Protein AF-A0AAE0FXT2-F1 (afdb_monomer)

Secondary structure (DSSP, 8-state):
-HHHHHTTT--EEEEES--HHHHHHT--HHHHT-TT--EEEEEES-HHHHHHHHHHHHHHHHHHHHTT----EEEEEE--TTTGGGSGGGTT-SEEEEES-GGG--HHHHHHHHHIIIIII--SEEEEE--BGGGHHHHHHHH----TTS-SSTT-S--B-HHHHHHHHHHHHTTT---------

Sequence (185 aa):
MRMMCYMAGATKVLELGFPTERIVRGGLQIGVEAPWVVDLVGVDVSKGALQKCSAALHHRQALVEAEGKTFPRTAVLQGSLDTVGRDPRAHGSDAVVMVEVVEHLDPQPLEALGEVVLRCLRPPLFIVSTPNKDYNLVLHTLLGGLLENGLREADHRFEWTQSEFQLLHGNFATSGLGIQQLVRP

Structure (mmCIF, N/CA/C/O backbone):
data_AF-A0AAE0FXT2-F1
#
_entry.id   AF-A0AAE0FXT2-F1
#
loop_
_atom_site.group_PDB
_atom_site.id
_atom_site.type_symbol
_atom_site.label_atom_id
_atom_site.label_alt_id
_atom_site.label_comp_id
_atom_site.label_asym_id
_atom_site.label_entity_id
_atom_site.label_seq_id
_atom_site.pdbx_PDB_ins_code
_atom_site.Cartn_x
_atom_site.Cartn_y
_atom_site.Cartn_z
_atom_site.occupancy
_atom_site.B_iso_or_equiv
_atom_site.auth_seq_id
_atom_site.auth_comp_id
_atom_site.auth_asym_id
_atom_site.auth_atom_id
_atom_site.pdbx_PDB_model_num
ATOM 1 N N . MET A 1 1 ? -7.336 14.623 -3.274 1.00 42.22 1 MET A N 1
ATOM 2 C CA . MET A 1 1 ? -8.794 14.632 -3.562 1.00 42.22 1 MET A CA 1
ATOM 3 C C . MET A 1 1 ? -9.328 13.317 -4.153 1.00 42.22 1 MET A C 1
ATOM 5 O O . MET A 1 1 ? -10.161 12.716 -3.497 1.00 42.22 1 MET A O 1
ATOM 9 N N . ARG A 1 2 ? -8.863 12.797 -5.311 1.00 54.28 2 ARG A N 1
ATOM 10 C CA . ARG A 1 2 ? -9.444 11.563 -5.914 1.00 54.28 2 ARG A CA 1
ATOM 11 C C . ARG A 1 2 ? -9.298 10.283 -5.073 1.00 54.28 2 ARG A C 1
ATOM 13 O O . ARG A 1 2 ? -10.281 9.577 -4.912 1.00 54.28 2 ARG A O 1
ATOM 20 N N . MET A 1 3 ? -8.122 10.012 -4.496 1.00 60.44 3 MET A N 1
ATOM 21 C CA . MET A 1 3 ? -7.881 8.792 -3.695 1.00 60.44 3 MET A CA 1
ATOM 22 C C . MET A 1 3 ? -8.833 8.659 -2.493 1.00 60.44 3 MET A C 1
ATOM 24 O O . MET A 1 3 ? -9.242 7.563 -2.136 1.00 60.44 3 MET A O 1
ATOM 28 N N . MET A 1 4 ? -9.240 9.785 -1.907 1.00 59.00 4 MET A N 1
ATOM 29 C CA . MET A 1 4 ? -10.098 9.803 -0.719 1.00 59.00 4 MET A CA 1
ATOM 30 C C . MET A 1 4 ? -11.545 9.436 -1.032 1.00 59.00 4 MET A C 1
ATOM 32 O O . MET A 1 4 ? -12.187 8.773 -0.227 1.00 59.00 4 MET A O 1
ATOM 36 N N . CYS A 1 5 ? -12.041 9.806 -2.217 1.00 56.56 5 CYS A N 1
ATOM 37 C CA . CYS A 1 5 ? -13.365 9.393 -2.677 1.00 56.56 5 CYS A CA 1
ATOM 38 C C . CYS A 1 5 ? -13.458 7.870 -2.838 1.00 56.56 5 CYS A C 1
ATOM 40 O O . CYS A 1 5 ? -14.496 7.296 -2.534 1.00 56.56 5 CYS A O 1
ATOM 42 N N . TYR A 1 6 ? -12.378 7.213 -3.278 1.00 60.69 6 TYR A N 1
ATOM 43 C CA . TYR A 1 6 ? -12.353 5.753 -3.414 1.00 60.69 6 TYR A CA 1
ATOM 44 C C . TYR A 1 6 ? -12.347 5.037 -2.062 1.00 60.69 6 TYR A C 1
ATOM 46 O O . TYR A 1 6 ? -12.920 3.964 -1.948 1.00 60.69 6 TYR A O 1
ATOM 54 N N . MET A 1 7 ? -11.756 5.644 -1.031 1.00 66.44 7 MET A N 1
ATOM 55 C CA . MET A 1 7 ? -11.731 5.096 0.331 1.00 66.44 7 MET A CA 1
ATOM 56 C C . MET A 1 7 ? -12.976 5.459 1.155 1.00 66.44 7 MET A C 1
ATOM 58 O O . MET A 1 7 ? -12.981 5.257 2.370 1.00 66.44 7 MET A O 1
ATOM 62 N N . ALA A 1 8 ? -14.020 6.023 0.539 1.00 66.88 8 ALA A N 1
ATOM 63 C CA . ALA A 1 8 ? -15.260 6.336 1.238 1.00 66.88 8 ALA A CA 1
ATOM 64 C C . ALA A 1 8 ? -15.866 5.045 1.818 1.00 66.88 8 ALA A C 1
ATOM 66 O O . ALA A 1 8 ? -16.258 4.147 1.078 1.00 66.88 8 ALA A O 1
ATOM 67 N N . GLY A 1 9 ? -15.911 4.950 3.149 1.00 78.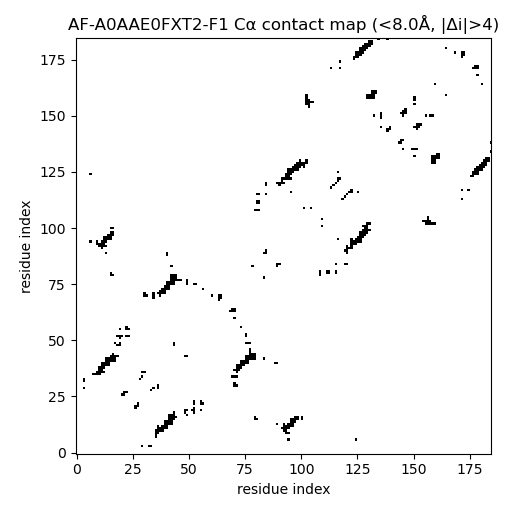81 9 GLY A N 1
ATOM 68 C CA . GLY A 1 9 ? -16.394 3.767 3.870 1.00 78.81 9 GLY A CA 1
ATOM 69 C C . GLY A 1 9 ? -15.312 2.779 4.322 1.00 78.81 9 GLY A C 1
ATOM 70 O O . GLY A 1 9 ? -15.632 1.879 5.090 1.00 78.81 9 GLY A O 1
ATOM 71 N N . ALA A 1 10 ? -14.047 2.955 3.927 1.00 87.31 10 ALA A N 1
ATOM 72 C CA . ALA A 1 10 ? -12.945 2.183 4.499 1.00 87.31 10 ALA A CA 1
ATOM 73 C C . ALA A 1 10 ? -12.611 2.719 5.898 1.00 87.31 10 ALA A C 1
ATOM 75 O O . ALA A 1 10 ? -12.261 3.888 6.039 1.00 87.31 10 ALA A O 1
ATOM 76 N N . THR A 1 11 ? -12.718 1.887 6.932 1.00 90.88 11 THR A N 1
ATOM 77 C CA . THR A 1 11 ? -12.451 2.269 8.329 1.00 90.88 11 THR A CA 1
ATOM 78 C C . THR A 1 11 ? -11.074 1.808 8.799 1.00 90.88 11 THR A C 1
ATOM 80 O O . THR A 1 11 ? -10.428 2.507 9.582 1.00 90.88 11 THR A O 1
ATOM 83 N N . LYS A 1 12 ? -10.588 0.682 8.265 1.00 92.00 12 LYS A N 1
ATOM 84 C CA . LYS A 1 12 ? -9.224 0.191 8.453 1.00 92.00 12 LYS A CA 1
ATOM 85 C C . LYS A 1 12 ? -8.454 0.196 7.137 1.00 92.00 12 LYS A C 1
ATOM 87 O O . LYS A 1 12 ? -8.851 -0.470 6.183 1.00 92.00 12 LYS A O 1
ATOM 92 N N . VAL A 1 13 ? -7.329 0.905 7.098 1.00 90.31 13 VAL A N 1
ATOM 93 C CA . VAL A 1 13 ? -6.485 1.036 5.901 1.00 90.31 13 VAL A CA 1
ATOM 94 C C . VAL A 1 13 ? -5.089 0.479 6.162 1.00 90.31 13 VAL A C 1
ATOM 96 O O . VAL A 1 13 ? -4.452 0.825 7.158 1.00 90.31 13 VAL A O 1
ATOM 99 N N . LEU A 1 14 ? -4.607 -0.357 5.244 1.00 91.50 14 LEU A N 1
ATOM 100 C CA . LEU A 1 14 ? -3.223 -0.821 5.184 1.00 91.50 14 LEU A CA 1
ATOM 101 C C . LEU A 1 14 ? -2.497 -0.104 4.042 1.00 91.50 14 LEU A C 1
ATOM 103 O O . LEU A 1 14 ? -2.882 -0.251 2.886 1.00 91.50 14 LEU A O 1
ATOM 107 N N . GLU A 1 15 ? -1.431 0.626 4.344 1.00 88.88 15 GLU A N 1
ATOM 108 C CA . GLU A 1 15 ? -0.558 1.241 3.342 1.00 88.88 15 GLU A CA 1
ATOM 109 C C . GLU A 1 15 ? 0.774 0.481 3.294 1.00 88.88 15 GLU A C 1
ATOM 111 O O . GLU A 1 15 ? 1.497 0.388 4.289 1.00 88.88 15 GLU A O 1
ATOM 116 N N . LEU A 1 16 ? 1.071 -0.111 2.137 1.00 89.31 16 LEU A N 1
ATOM 117 C CA . LEU A 1 16 ? 2.314 -0.832 1.864 1.00 89.31 16 LEU A CA 1
ATOM 118 C C . LEU A 1 16 ? 3.296 0.115 1.171 1.00 89.31 16 LEU A C 1
ATOM 120 O O . LEU A 1 16 ? 2.904 0.771 0.212 1.00 89.31 16 LEU A O 1
ATOM 124 N N . GLY A 1 17 ? 4.552 0.141 1.626 1.00 80.94 17 GLY A N 1
ATOM 125 C CA . GLY A 1 17 ? 5.572 1.099 1.181 1.00 80.94 17 GLY A CA 1
ATOM 126 C C . GLY A 1 17 ? 5.334 2.481 1.781 1.00 80.94 17 GLY A C 1
ATOM 127 O O . GLY A 1 17 ? 5.221 3.461 1.056 1.00 80.94 17 GLY A O 1
ATOM 128 N N . PHE A 1 18 ? 5.149 2.521 3.105 1.00 70.06 18 PHE A N 1
ATOM 129 C CA . PHE A 1 18 ? 4.702 3.682 3.870 1.00 70.06 18 PHE A CA 1
ATOM 130 C C . PHE A 1 18 ? 5.819 4.730 4.026 1.00 70.06 18 PHE A C 1
ATOM 132 O O . PHE A 1 18 ? 6.668 4.609 4.920 1.00 70.06 18 PHE A O 1
ATOM 139 N N . PRO A 1 19 ? 5.828 5.803 3.216 1.00 61.81 19 PRO A N 1
ATOM 140 C CA . PRO A 1 19 ? 6.962 6.703 3.172 1.00 61.81 19 PRO A CA 1
ATOM 141 C C . PRO A 1 19 ? 6.868 7.742 4.288 1.00 61.81 19 PRO A C 1
ATOM 143 O O . PRO A 1 19 ? 5.838 8.385 4.524 1.00 61.81 19 PRO A O 1
ATOM 146 N N . THR A 1 20 ? 7.995 7.968 4.956 1.00 55.72 20 THR A N 1
ATOM 147 C CA . THR A 1 20 ? 8.110 8.931 6.063 1.00 55.72 20 THR A CA 1
ATOM 148 C C . THR A 1 20 ? 7.784 10.355 5.611 1.00 55.72 20 THR A C 1
ATOM 150 O O . THR A 1 20 ? 7.125 11.121 6.313 1.00 55.72 20 THR A O 1
ATOM 153 N N . GLU A 1 21 ? 8.245 10.721 4.423 1.00 51.59 21 GLU A N 1
ATOM 154 C CA . GLU A 1 21 ? 8.145 12.049 3.833 1.00 51.59 21 GLU A CA 1
ATOM 155 C C . GLU A 1 21 ? 6.708 12.438 3.486 1.00 51.59 21 GLU A C 1
ATOM 157 O O . GLU A 1 21 ? 6.370 13.621 3.571 1.00 51.59 21 GLU A O 1
ATOM 162 N N . ARG A 1 22 ? 5.828 11.469 3.192 1.00 55.19 22 ARG A N 1
ATOM 163 C CA . ARG A 1 22 ? 4.402 11.746 2.982 1.00 55.19 22 ARG A CA 1
ATOM 164 C C . ARG A 1 22 ? 3.712 12.058 4.305 1.00 55.19 22 ARG A C 1
ATOM 166 O O . ARG A 1 22 ? 2.894 12.961 4.345 1.00 55.19 22 ARG A O 1
ATOM 173 N N . ILE A 1 23 ? 4.090 11.475 5.433 1.00 49.09 23 ILE A N 1
ATOM 174 C CA . ILE A 1 23 ? 3.495 11.867 6.726 1.00 49.09 23 ILE A CA 1
ATOM 175 C C . ILE A 1 23 ? 3.923 13.289 7.125 1.00 49.09 23 ILE A C 1
ATOM 177 O O . ILE A 1 23 ? 3.117 14.052 7.655 1.00 49.09 23 ILE A O 1
ATOM 181 N N . VAL A 1 24 ? 5.164 13.675 6.807 1.00 39.81 24 VAL A N 1
ATOM 182 C CA . VAL A 1 24 ? 5.757 14.966 7.201 1.00 39.81 24 VAL A CA 1
ATOM 183 C C . VAL A 1 24 ? 5.381 16.120 6.255 1.00 39.81 24 VAL A C 1
ATOM 185 O O . VAL A 1 24 ? 5.307 17.263 6.700 1.00 39.81 24 VAL A O 1
ATOM 188 N N . ARG A 1 25 ? 5.108 15.856 4.967 1.00 37.19 25 ARG A N 1
ATOM 189 C CA . ARG A 1 25 ? 4.789 16.890 3.954 1.00 37.19 25 ARG A CA 1
ATOM 190 C C . ARG A 1 25 ? 3.314 16.964 3.526 1.00 37.19 25 ARG A C 1
ATOM 192 O O . ARG A 1 25 ? 3.003 17.688 2.587 1.00 37.19 25 ARG A O 1
ATOM 199 N N . GLY A 1 26 ? 2.402 16.265 4.209 1.00 37.72 26 GLY A N 1
ATOM 200 C CA . GLY A 1 26 ? 0.951 16.369 3.953 1.00 37.72 26 GLY A CA 1
ATOM 201 C C . GLY A 1 26 ? 0.338 15.255 3.091 1.00 37.72 26 GLY A C 1
ATOM 202 O O . GLY A 1 26 ? -0.725 15.428 2.520 1.00 37.72 26 GLY A O 1
ATOM 203 N N . GLY A 1 27 ? 0.997 14.108 2.994 1.00 37.47 27 GLY A N 1
ATOM 204 C CA . GLY A 1 27 ? 0.570 12.881 2.320 1.00 37.47 27 GLY A CA 1
ATOM 205 C C . GLY A 1 27 ? -0.027 11.788 3.220 1.00 37.47 27 GLY A C 1
ATOM 206 O O . GLY A 1 27 ? -0.623 10.867 2.669 1.00 37.47 27 GLY A O 1
ATOM 207 N N . LEU A 1 28 ? -0.005 11.920 4.556 1.00 47.69 28 LEU A N 1
ATOM 208 C CA . LEU A 1 28 ? -1.013 11.262 5.401 1.00 47.69 28 LEU A CA 1
ATOM 209 C C . LEU A 1 28 ? -2.298 12.093 5.422 1.00 47.69 28 LEU A C 1
ATOM 211 O O . LEU A 1 28 ? -2.728 12.611 6.451 1.00 47.69 28 LEU A O 1
ATOM 215 N N . GLN A 1 29 ? -2.916 12.230 4.252 1.00 50.56 29 GLN A N 1
ATOM 216 C CA . GLN A 1 29 ? -4.241 12.837 4.143 1.00 50.56 29 GLN A CA 1
ATOM 217 C C . GLN A 1 29 ? -5.298 11.942 4.794 1.00 50.56 29 GLN A C 1
ATOM 219 O O . GLN A 1 29 ? -6.340 12.431 5.201 1.00 50.56 29 GLN A O 1
ATOM 224 N N . ILE A 1 30 ? -5.020 10.650 4.987 1.00 49.66 30 ILE A N 1
ATOM 225 C CA . ILE A 1 30 ? -6.002 9.687 5.491 1.00 49.66 30 ILE A CA 1
ATOM 226 C C . ILE A 1 30 ? -6.487 10.038 6.913 1.00 49.66 30 ILE A C 1
ATOM 228 O O . ILE A 1 30 ? -7.670 9.936 7.180 1.00 49.66 30 ILE A O 1
ATOM 232 N N . GLY A 1 31 ? -5.637 10.556 7.806 1.00 47.47 31 GLY A N 1
ATOM 233 C CA . GLY A 1 31 ? -6.077 10.933 9.163 1.00 47.47 31 GLY A CA 1
ATOM 234 C C . GLY A 1 31 ? -6.728 12.319 9.285 1.00 47.47 31 GLY A C 1
ATOM 235 O O . GLY A 1 31 ? -7.478 12.561 10.223 1.00 47.47 31 GLY A O 1
ATOM 236 N N . VAL A 1 32 ? -6.434 13.247 8.366 1.00 51.62 32 VAL A N 1
ATOM 237 C CA . VAL A 1 32 ? -6.879 14.658 8.450 1.00 51.62 32 VAL A CA 1
ATOM 238 C C . VAL A 1 32 ? -8.029 14.942 7.490 1.00 51.62 32 VAL A C 1
ATOM 240 O O . VAL A 1 32 ? -8.963 15.664 7.822 1.00 51.62 32 VAL A O 1
ATOM 243 N N . GLU A 1 33 ? -7.955 14.377 6.293 1.00 64.25 33 GLU A N 1
ATOM 244 C CA . GLU A 1 33 ? -8.907 14.580 5.206 1.00 64.25 33 GLU A CA 1
ATOM 245 C C . GLU A 1 33 ? -9.862 13.375 5.040 1.00 64.25 33 GLU A C 1
ATOM 247 O O . GLU A 1 33 ? -10.837 13.479 4.299 1.00 64.25 33 GLU A O 1
ATOM 252 N N . ALA A 1 34 ? -9.628 12.253 5.743 1.00 73.44 34 ALA A N 1
ATOM 253 C CA . ALA A 1 34 ? -10.545 11.106 5.826 1.00 73.44 34 ALA A CA 1
ATOM 254 C C . ALA A 1 34 ? -10.849 10.724 7.292 1.00 73.44 34 ALA A C 1
ATOM 256 O O . ALA A 1 34 ? -10.468 9.653 7.762 1.00 73.44 34 ALA A O 1
ATOM 257 N N . PRO A 1 35 ? -11.593 11.571 8.029 1.00 75.56 35 PRO A N 1
ATOM 258 C CA . PRO A 1 35 ? -11.895 11.360 9.451 1.00 75.56 35 PRO A CA 1
ATOM 259 C C . PRO A 1 35 ? -12.683 10.073 9.763 1.00 75.56 35 PRO A C 1
ATOM 261 O O . PRO A 1 35 ? -12.826 9.717 10.928 1.00 75.56 35 PRO A O 1
ATOM 264 N N . TRP A 1 36 ? -13.219 9.381 8.751 1.00 83.56 36 TRP A N 1
ATOM 265 C CA . TRP A 1 36 ? -13.892 8.086 8.905 1.00 83.56 36 TRP A CA 1
ATOM 266 C C . TRP A 1 36 ? -12.927 6.897 9.021 1.00 83.56 36 TRP A C 1
ATOM 268 O O . TRP A 1 36 ? -13.357 5.804 9.390 1.00 83.56 36 TRP A O 1
ATOM 278 N N . VAL A 1 37 ? -11.640 7.085 8.717 1.00 85.81 37 VAL A N 1
ATOM 279 C CA . VAL A 1 37 ? -10.615 6.064 8.953 1.00 85.81 37 VAL A CA 1
ATOM 280 C C . VAL A 1 37 ? -10.257 6.071 10.433 1.00 85.81 37 VAL A C 1
ATOM 282 O O . VAL A 1 37 ? -9.861 7.096 10.982 1.00 85.81 37 VAL A O 1
ATOM 285 N N . VAL A 1 38 ? -10.388 4.914 11.079 1.00 89.38 38 VAL A N 1
ATOM 286 C CA . VAL A 1 38 ? -10.171 4.743 12.524 1.00 89.38 38 VAL A CA 1
ATOM 287 C C . VAL A 1 38 ? -8.923 3.926 12.842 1.00 89.38 38 VAL A C 1
ATOM 289 O O . VAL A 1 38 ? -8.360 4.088 13.923 1.00 89.38 38 VAL A O 1
ATOM 292 N N . ASP A 1 39 ? -8.473 3.083 11.909 1.00 90.19 39 ASP A N 1
ATOM 293 C CA . ASP A 1 39 ? -7.258 2.278 12.021 1.00 90.19 39 ASP A CA 1
ATOM 294 C C . ASP A 1 39 ? -6.400 2.439 10.764 1.00 90.19 39 ASP A C 1
ATOM 296 O O . ASP A 1 39 ? -6.847 2.190 9.644 1.00 90.19 39 ASP A O 1
ATOM 300 N N . LEU A 1 40 ? -5.140 2.816 10.955 1.00 88.25 40 LEU A N 1
ATOM 301 C CA . LEU A 1 40 ? -4.157 2.947 9.891 1.00 88.25 40 LEU A CA 1
ATOM 302 C C . LEU A 1 40 ? -2.929 2.097 10.209 1.00 88.25 40 LEU A C 1
ATOM 304 O O . LEU A 1 40 ? -2.288 2.261 11.248 1.00 88.25 40 LEU A O 1
ATOM 308 N N . VAL A 1 41 ? -2.571 1.215 9.286 1.00 90.44 41 VAL A N 1
ATOM 309 C CA . VAL A 1 41 ? -1.390 0.363 9.394 1.00 90.44 41 VAL A CA 1
ATOM 310 C C . VAL A 1 41 ? -0.440 0.704 8.254 1.00 90.44 41 VAL A C 1
ATOM 312 O O . VAL A 1 41 ? -0.781 0.518 7.093 1.00 90.44 41 VAL A O 1
ATOM 315 N N . GLY A 1 42 ? 0.744 1.209 8.582 1.00 89.81 42 GLY A N 1
ATOM 316 C CA . GLY A 1 42 ? 1.813 1.467 7.622 1.00 89.81 42 GLY A CA 1
ATOM 317 C C . GLY A 1 42 ? 2.847 0.349 7.639 1.00 89.81 42 GLY A C 1
ATOM 318 O O . GLY A 1 42 ? 3.240 -0.106 8.715 1.00 89.81 42 GLY A O 1
ATOM 319 N N . VAL A 1 43 ? 3.303 -0.090 6.470 1.00 90.94 43 VAL A N 1
ATOM 320 C CA . VAL A 1 43 ? 4.319 -1.142 6.328 1.00 90.94 43 VAL A CA 1
ATOM 321 C C . VAL A 1 43 ? 5.458 -0.649 5.457 1.00 90.94 43 VAL A C 1
ATOM 323 O O . VAL A 1 43 ? 5.216 -0.145 4.365 1.00 90.94 43 VAL A O 1
ATOM 326 N N . ASP A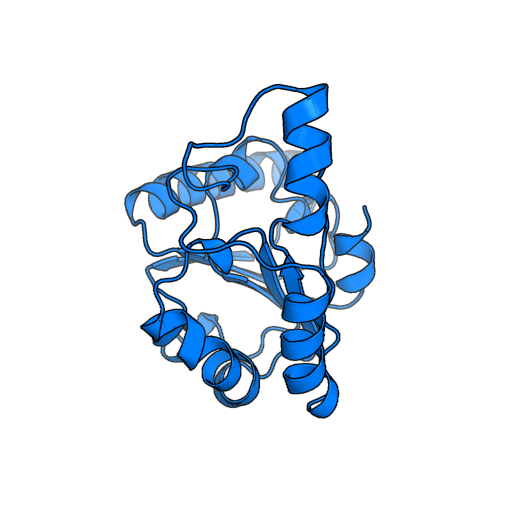 1 44 ? 6.694 -0.818 5.917 1.00 89.44 44 ASP A N 1
ATOM 327 C CA . ASP A 1 44 ? 7.882 -0.469 5.135 1.00 89.44 44 ASP A CA 1
ATOM 328 C C . ASP A 1 44 ? 9.063 -1.399 5.455 1.00 89.44 44 ASP A C 1
ATOM 330 O O . ASP A 1 44 ? 9.174 -1.948 6.557 1.00 89.44 44 ASP A O 1
ATOM 334 N N . VAL A 1 45 ? 9.975 -1.573 4.500 1.00 89.75 45 VAL A N 1
ATOM 335 C CA . VAL A 1 45 ? 11.196 -2.371 4.690 1.00 89.75 45 VAL A CA 1
ATOM 336 C C . VAL A 1 45 ? 12.238 -1.622 5.529 1.00 89.75 45 VAL A C 1
ATOM 338 O O . VAL A 1 45 ? 13.025 -2.231 6.264 1.00 89.75 45 VAL A O 1
ATOM 341 N N . SER A 1 46 ? 12.231 -0.289 5.461 1.00 88.19 46 SER A N 1
ATOM 342 C CA . SER A 1 46 ? 13.199 0.595 6.094 1.00 88.19 46 SER A CA 1
ATOM 343 C C . SER A 1 46 ? 12.836 0.876 7.547 1.00 88.19 46 SER A C 1
ATOM 345 O O . SER A 1 46 ? 12.009 1.727 7.880 1.00 88.19 46 SER A O 1
ATOM 347 N N . LYS A 1 47 ? 13.560 0.228 8.464 1.00 88.88 47 LYS A N 1
ATOM 348 C CA . LYS A 1 47 ? 13.463 0.514 9.904 1.00 88.88 47 LYS A CA 1
ATOM 349 C C . LYS A 1 47 ? 13.681 1.998 10.225 1.00 88.88 47 LYS A C 1
ATOM 351 O O . LYS A 1 47 ? 13.004 2.545 11.092 1.00 88.88 47 LYS A O 1
ATOM 356 N N . GLY A 1 48 ? 14.620 2.644 9.530 1.00 87.00 48 GLY A N 1
ATOM 357 C CA . GLY A 1 48 ? 14.917 4.064 9.720 1.00 87.00 48 GLY A CA 1
ATOM 358 C C . GLY A 1 48 ? 13.766 4.970 9.281 1.00 87.00 48 GLY A C 1
ATOM 359 O O . GLY A 1 48 ? 13.474 5.951 9.966 1.00 87.00 48 GLY A O 1
ATOM 360 N N . ALA A 1 49 ? 13.081 4.625 8.186 1.00 83.62 49 ALA A N 1
ATOM 361 C CA . ALA A 1 49 ? 11.862 5.311 7.768 1.00 83.62 49 ALA A CA 1
ATOM 362 C C . ALA A 1 49 ? 10.764 5.133 8.828 1.00 83.62 49 ALA A C 1
ATOM 364 O O . ALA A 1 49 ? 10.254 6.111 9.367 1.00 83.62 49 ALA A O 1
ATOM 365 N N . LEU A 1 50 ? 10.492 3.898 9.255 1.00 85.94 50 LEU A N 1
ATOM 366 C CA . LEU A 1 50 ? 9.453 3.611 10.252 1.00 85.94 50 LEU A CA 1
ATOM 367 C C . LEU A 1 50 ? 9.664 4.340 11.585 1.00 85.94 50 LEU A C 1
ATOM 369 O O . LEU A 1 50 ? 8.699 4.803 12.191 1.00 85.94 50 LEU A O 1
ATOM 373 N N . GLN A 1 51 ? 10.912 4.494 12.036 1.00 87.31 51 GLN A N 1
ATOM 374 C CA . GLN A 1 51 ? 11.232 5.270 13.240 1.00 87.31 51 GLN A CA 1
ATOM 375 C C . GLN A 1 51 ? 10.865 6.751 13.089 1.00 87.31 51 GLN A C 1
ATOM 377 O O . GLN A 1 51 ? 10.203 7.316 13.961 1.00 87.31 51 GLN A O 1
ATOM 382 N N . LYS A 1 52 ? 11.262 7.377 11.976 1.00 84.50 52 LYS A N 1
ATOM 383 C CA . LYS A 1 52 ? 10.932 8.780 11.683 1.00 84.50 52 LYS A CA 1
ATOM 384 C C . LYS A 1 52 ? 9.425 8.971 11.505 1.00 84.50 52 LYS A C 1
ATOM 386 O O . LYS A 1 52 ? 8.853 9.924 12.024 1.00 84.50 52 LYS A O 1
ATOM 391 N N . CYS A 1 53 ? 8.791 8.039 10.806 1.00 82.75 53 CYS A N 1
ATOM 392 C CA . CYS A 1 53 ? 7.356 7.966 10.596 1.00 82.75 53 CYS A CA 1
ATOM 393 C C . CYS A 1 53 ? 6.596 7.898 11.927 1.00 82.75 53 CYS A C 1
ATOM 395 O O . CYS A 1 53 ? 5.704 8.705 12.161 1.00 82.75 53 CYS A O 1
ATOM 397 N N . SER A 1 54 ? 6.979 6.987 12.825 1.00 85.38 54 SER A N 1
ATOM 398 C CA . SER A 1 54 ? 6.362 6.856 14.150 1.00 85.38 54 SER A CA 1
ATOM 399 C C . SER A 1 54 ? 6.435 8.166 14.943 1.00 85.38 54 SER A C 1
ATOM 401 O O . SER A 1 54 ? 5.425 8.643 15.458 1.00 85.38 54 SER A O 1
ATOM 403 N N . ALA A 1 55 ?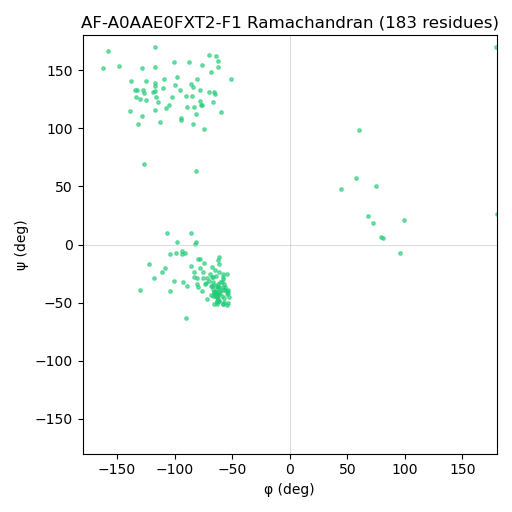 7.603 8.819 14.958 1.00 85.56 55 ALA A N 1
ATOM 404 C CA . ALA A 1 55 ? 7.764 10.121 15.605 1.00 85.56 55 ALA A CA 1
ATOM 405 C C . ALA A 1 55 ? 6.862 11.206 14.981 1.00 85.56 55 ALA A C 1
ATOM 407 O O . ALA A 1 55 ? 6.234 11.981 15.706 1.00 85.56 55 ALA A O 1
ATOM 408 N N . ALA A 1 56 ? 6.757 11.242 13.649 1.00 82.75 56 ALA A N 1
ATOM 409 C CA . ALA A 1 56 ? 5.891 12.180 12.937 1.00 82.75 56 ALA A CA 1
ATOM 410 C C . ALA A 1 56 ? 4.398 11.933 13.217 1.00 82.75 56 ALA A C 1
ATOM 412 O O . ALA A 1 56 ? 3.654 12.891 13.428 1.00 82.75 56 ALA A O 1
ATOM 413 N N . LEU A 1 57 ? 3.966 10.668 13.273 1.00 82.12 57 LEU A N 1
ATOM 414 C CA . LEU A 1 57 ? 2.597 10.283 13.623 1.00 82.12 57 LEU A CA 1
ATOM 415 C C . LEU A 1 57 ? 2.241 10.708 15.047 1.00 82.12 57 LEU A C 1
ATOM 417 O O . LEU A 1 57 ? 1.208 11.341 15.239 1.00 82.12 57 LEU A O 1
ATOM 421 N N . HIS A 1 58 ? 3.117 10.446 16.023 1.00 85.69 58 HIS A N 1
ATOM 422 C CA . HIS A 1 58 ? 2.914 10.881 17.407 1.00 85.69 58 HIS A CA 1
ATOM 423 C C . HIS A 1 58 ? 2.787 12.402 17.525 1.00 85.69 58 HIS A C 1
ATOM 425 O O . HIS A 1 58 ? 1.892 12.904 18.205 1.00 85.69 58 HIS A O 1
ATOM 431 N N . HIS A 1 59 ? 3.655 13.150 16.838 1.00 85.50 59 HIS A N 1
ATOM 432 C CA . HIS A 1 59 ? 3.564 14.606 16.820 1.00 85.50 59 HIS A CA 1
ATOM 433 C C . HIS A 1 59 ? 2.255 15.084 16.178 1.00 85.50 59 HIS A C 1
ATOM 435 O O . HIS A 1 59 ? 1.575 15.955 16.720 1.00 85.50 59 HIS A O 1
ATOM 441 N N . ARG A 1 60 ? 1.864 14.492 15.042 1.00 80.88 60 ARG A N 1
ATOM 442 C CA . ARG A 1 60 ? 0.633 14.859 14.337 1.00 80.88 60 ARG A CA 1
ATOM 443 C C . ARG A 1 60 ? -0.611 14.549 15.161 1.00 80.88 60 ARG A C 1
ATOM 445 O O . ARG A 1 60 ? -1.505 15.392 15.190 1.00 80.88 60 ARG A O 1
ATOM 452 N N . GLN A 1 61 ? -0.648 13.395 15.824 1.00 84.19 61 GLN A N 1
ATOM 453 C CA . GLN A 1 61 ? -1.719 12.999 16.732 1.00 84.19 61 GLN A CA 1
ATOM 454 C C . GLN A 1 61 ? -1.934 14.067 17.806 1.00 84.19 61 GLN A C 1
ATOM 456 O O . GLN A 1 61 ? -3.040 14.584 17.926 1.00 84.19 61 GLN A O 1
ATOM 461 N N . ALA A 1 62 ? -0.863 14.477 18.495 1.00 87.94 62 ALA A N 1
ATOM 462 C CA . ALA A 1 62 ? -0.940 15.503 19.532 1.00 87.94 62 ALA A CA 1
ATOM 463 C C . ALA A 1 62 ? -1.505 16.837 19.007 1.00 87.94 62 ALA A C 1
ATOM 465 O O . ALA A 1 62 ? -2.306 17.475 19.684 1.00 87.94 62 ALA A O 1
ATOM 466 N N . LEU A 1 63 ? -1.131 17.248 17.787 1.00 85.56 63 LEU A N 1
ATOM 467 C CA . LEU A 1 63 ? -1.677 18.456 17.156 1.00 85.56 63 LEU A CA 1
ATOM 468 C C . LEU A 1 63 ? -3.172 18.324 16.821 1.00 85.56 63 LEU A C 1
ATOM 470 O O . LEU A 1 63 ? -3.931 19.255 17.065 1.00 85.56 63 LEU A O 1
ATOM 474 N N . VAL A 1 64 ? -3.603 17.187 16.259 1.00 82.06 64 VAL A N 1
ATOM 475 C CA . VAL A 1 64 ? -5.021 16.944 15.920 1.00 82.06 64 VAL A CA 1
ATOM 476 C C . VAL A 1 64 ? -5.884 16.899 17.183 1.00 82.06 64 VAL A C 1
ATOM 478 O O . VAL A 1 64 ? -6.943 17.523 17.227 1.00 82.06 64 VAL A O 1
ATOM 481 N N . GLU A 1 65 ? -5.415 16.213 18.223 1.00 85.94 65 GLU A N 1
ATOM 482 C CA . GLU A 1 65 ? -6.123 16.096 19.500 1.00 85.94 65 GLU A CA 1
ATOM 483 C C . GLU A 1 65 ? -6.194 17.440 20.243 1.00 85.94 65 GLU A C 1
ATOM 485 O O . GLU A 1 65 ? -7.229 17.759 20.825 1.00 85.94 65 GLU A O 1
ATOM 490 N N . ALA A 1 66 ? -5.151 18.277 20.161 1.00 89.44 66 ALA A N 1
ATOM 491 C CA . ALA A 1 66 ? -5.169 19.637 20.711 1.00 89.44 66 ALA A CA 1
ATOM 492 C C . ALA A 1 66 ? -6.205 20.554 20.028 1.00 89.44 66 ALA A C 1
ATOM 494 O O . ALA A 1 66 ? -6.716 21.481 20.654 1.00 89.44 66 ALA A O 1
ATOM 495 N N . GLU A 1 67 ? -6.553 20.283 18.766 1.00 88.00 67 GLU A N 1
ATOM 496 C CA . GLU A 1 67 ? -7.647 20.949 18.043 1.00 88.00 67 GLU A CA 1
ATOM 497 C C . GLU A 1 67 ? -9.037 20.359 18.366 1.00 88.00 67 GLU A C 1
ATOM 499 O O . GLU A 1 67 ? -10.034 20.776 17.774 1.00 88.00 67 GLU A O 1
ATOM 504 N N . GLY A 1 68 ? -9.129 19.377 19.272 1.00 86.00 68 GLY A N 1
ATOM 505 C CA . GLY A 1 68 ? -10.379 18.696 19.624 1.00 86.00 68 GLY A CA 1
ATOM 506 C C . GLY A 1 68 ? -10.899 17.743 18.542 1.00 86.00 68 GLY A C 1
ATOM 507 O O . GLY A 1 68 ? -12.083 17.404 18.538 1.00 86.00 68 GLY A O 1
ATOM 508 N N . LYS A 1 69 ? -10.040 17.329 17.604 1.00 83.00 69 LYS A N 1
ATOM 509 C CA . LYS A 1 69 ? -10.377 16.403 16.515 1.00 83.00 69 LYS A CA 1
ATOM 510 C C . LYS A 1 69 ? -9.891 14.991 16.840 1.00 83.00 69 LYS A C 1
ATOM 512 O O . LYS A 1 69 ? -8.960 14.796 17.615 1.00 83.00 69 LYS A O 1
ATOM 517 N N . THR A 1 70 ? -10.514 13.994 16.221 1.00 81.94 70 THR A N 1
ATOM 518 C CA . THR A 1 70 ? -10.107 12.591 16.349 1.00 81.94 70 THR A CA 1
ATOM 519 C C . THR A 1 70 ? -8.924 12.275 15.443 1.00 81.94 70 THR A C 1
ATOM 521 O O . THR A 1 70 ? -8.881 12.727 14.299 1.00 81.94 70 THR A O 1
ATOM 524 N N . PHE A 1 71 ? -8.006 11.443 15.929 1.00 83.19 71 PHE A N 1
ATOM 525 C CA . PHE A 1 71 ? -6.905 10.888 15.148 1.00 83.19 71 PHE A CA 1
ATOM 526 C C . PHE A 1 71 ? -7.048 9.357 15.073 1.00 83.19 71 PHE A C 1
ATOM 528 O O . PHE A 1 71 ? -7.428 8.749 16.080 1.00 83.19 71 PHE A O 1
ATOM 535 N N . PRO A 1 72 ? -6.787 8.713 13.919 1.00 85.19 72 PRO A N 1
ATOM 536 C CA . PRO A 1 72 ? -6.858 7.258 13.818 1.00 85.19 72 PRO A CA 1
ATOM 537 C C . PRO A 1 72 ? -5.831 6.587 14.731 1.00 85.19 72 PRO A C 1
ATOM 539 O O . PRO A 1 72 ? -4.748 7.121 14.977 1.00 85.19 72 PRO A O 1
ATOM 542 N N . ARG A 1 73 ? -6.121 5.362 15.172 1.00 88.88 73 ARG A N 1
ATOM 543 C CA . ARG A 1 73 ? -5.090 4.499 15.752 1.00 88.88 73 ARG A CA 1
ATOM 544 C C . ARG A 1 73 ? -4.094 4.143 14.657 1.00 88.88 73 ARG A C 1
ATOM 546 O O . ARG A 1 73 ? -4.484 3.719 13.571 1.00 88.88 73 ARG A O 1
ATOM 553 N N . THR A 1 74 ? -2.808 4.292 14.947 1.00 87.12 74 THR A N 1
ATOM 554 C CA . THR A 1 74 ? -1.748 4.025 13.973 1.00 87.12 74 THR A CA 1
ATOM 555 C C . THR A 1 74 ? -0.845 2.888 14.417 1.00 87.12 74 THR A C 1
ATOM 557 O O . THR A 1 74 ? -0.399 2.862 15.564 1.00 87.12 74 THR A O 1
ATOM 560 N N . ALA A 1 75 ? -0.508 1.991 13.496 1.00 88.62 75 ALA A N 1
ATOM 561 C CA . ALA A 1 75 ? 0.537 0.993 13.671 1.00 88.62 75 ALA A CA 1
ATOM 562 C C . ALA A 1 75 ? 1.555 1.098 12.534 1.00 88.62 75 ALA A C 1
ATOM 564 O O . ALA A 1 75 ? 1.185 1.288 11.380 1.00 88.62 75 ALA A O 1
ATOM 565 N N . VAL A 1 76 ? 2.836 0.939 12.861 1.00 89.19 76 VAL A N 1
ATOM 566 C CA . VAL A 1 76 ? 3.923 0.858 11.880 1.00 89.19 76 VAL 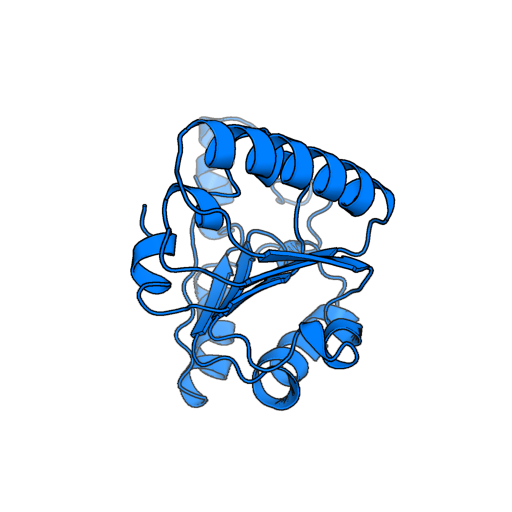A CA 1
ATOM 567 C C . VAL A 1 76 ? 4.571 -0.518 11.970 1.00 89.19 76 VAL A C 1
ATOM 569 O O . VAL A 1 76 ? 4.933 -0.972 13.059 1.00 89.19 76 VAL A O 1
ATOM 572 N N . LEU A 1 77 ? 4.672 -1.205 10.838 1.00 91.38 77 LEU A N 1
ATOM 573 C CA . LEU A 1 77 ? 5.190 -2.563 10.730 1.00 91.38 77 LEU A CA 1
ATOM 574 C C . LEU A 1 77 ? 6.449 -2.552 9.876 1.00 91.38 77 LEU A C 1
ATOM 576 O O . LEU A 1 77 ? 6.456 -1.997 8.780 1.00 91.38 77 LEU A O 1
ATOM 580 N N . GLN A 1 78 ? 7.502 -3.206 10.361 1.00 93.12 78 GLN A N 1
ATOM 581 C CA . GLN A 1 78 ? 8.641 -3.506 9.508 1.00 93.12 78 GLN A CA 1
ATOM 582 C C . GLN A 1 78 ? 8.348 -4.773 8.717 1.00 93.12 78 GLN A C 1
ATOM 584 O O . GLN A 1 78 ? 8.155 -5.836 9.306 1.00 93.12 78 GLN A O 1
ATOM 589 N N . GLY A 1 79 ? 8.319 -4.654 7.394 1.00 90.94 79 GLY A N 1
ATOM 590 C CA . GLY A 1 79 ? 7.992 -5.760 6.510 1.00 90.94 79 GLY A CA 1
ATOM 591 C C . GLY A 1 79 ? 7.998 -5.365 5.041 1.00 90.94 79 GLY A C 1
ATOM 592 O O . GLY A 1 79 ? 8.071 -4.196 4.678 1.00 90.94 79 GLY A O 1
ATOM 593 N N . SER A 1 80 ? 7.918 -6.381 4.200 1.00 89.69 80 SER A N 1
ATOM 594 C CA . SER A 1 80 ? 7.840 -6.306 2.744 1.00 89.69 80 SER A CA 1
ATOM 595 C C . SER A 1 80 ? 6.512 -6.896 2.269 1.00 89.69 80 SER A C 1
ATOM 597 O O . SER A 1 80 ? 5.789 -7.537 3.037 1.00 89.69 80 SER A O 1
ATOM 599 N N . LEU A 1 81 ? 6.191 -6.711 0.989 1.00 91.25 81 LEU A N 1
ATOM 600 C CA . LEU A 1 81 ? 4.967 -7.239 0.383 1.00 91.25 81 LEU A CA 1
ATOM 601 C C . LEU A 1 81 ? 4.795 -8.756 0.598 1.00 91.25 81 LEU A C 1
ATOM 603 O O . LEU A 1 81 ? 3.714 -9.205 0.948 1.00 91.25 81 LEU A O 1
ATOM 607 N N . ASP A 1 82 ? 5.851 -9.551 0.467 1.00 89.12 82 ASP A N 1
ATOM 608 C CA . ASP A 1 82 ? 5.818 -11.011 0.638 1.00 89.12 82 ASP A CA 1
ATOM 609 C C . ASP A 1 82 ? 5.715 -11.468 2.108 1.00 89.12 82 ASP A C 1
ATOM 611 O O . ASP A 1 82 ? 5.360 -12.617 2.390 1.00 89.12 82 ASP A O 1
ATOM 615 N N . THR A 1 83 ? 5.994 -10.581 3.068 1.00 91.38 83 THR A N 1
ATOM 616 C CA . THR A 1 83 ? 5.974 -10.907 4.503 1.00 91.38 83 THR A CA 1
ATOM 617 C C . THR A 1 83 ? 4.799 -10.293 5.258 1.00 91.38 83 THR A C 1
ATOM 619 O O . THR A 1 83 ? 4.425 -10.826 6.306 1.00 91.38 83 THR A O 1
ATOM 622 N N . VAL A 1 84 ? 4.162 -9.243 4.725 1.00 92.94 84 VAL A N 1
ATOM 623 C CA . VAL A 1 84 ? 3.083 -8.506 5.406 1.00 92.94 84 VAL A CA 1
ATOM 624 C C . VAL A 1 84 ? 1.903 -9.391 5.808 1.00 92.94 84 VAL A C 1
ATOM 626 O O . VAL A 1 84 ? 1.329 -9.215 6.879 1.00 92.94 84 VAL A O 1
ATOM 629 N N . GLY A 1 85 ? 1.596 -10.411 5.003 1.00 92.25 85 GLY A N 1
ATOM 630 C CA . GLY A 1 85 ? 0.519 -11.362 5.271 1.00 92.25 85 GLY A CA 1
ATOM 631 C C . GLY A 1 85 ? 0.694 -12.188 6.553 1.00 92.25 85 GLY A C 1
ATOM 632 O O . GLY A 1 85 ? -0.252 -12.827 7.009 1.00 92.25 85 GLY A O 1
ATOM 633 N N . ARG A 1 86 ? 1.885 -12.185 7.161 1.00 93.56 86 ARG A N 1
ATOM 634 C CA . ARG A 1 86 ? 2.168 -12.905 8.411 1.00 93.56 86 ARG A CA 1
ATOM 635 C C . ARG A 1 86 ? 1.812 -12.099 9.658 1.00 93.56 86 ARG A C 1
ATOM 637 O O . ARG A 1 86 ? 1.687 -12.693 10.725 1.00 93.56 86 ARG A O 1
ATOM 644 N N . ASP A 1 87 ? 1.666 -10.777 9.548 1.00 95.00 87 ASP A N 1
ATOM 645 C CA . ASP A 1 87 ? 1.342 -9.923 10.690 1.00 95.00 87 ASP A CA 1
ATOM 646 C C . ASP A 1 87 ? -0.185 -9.804 10.853 1.00 95.00 87 ASP A C 1
ATOM 648 O O . ASP A 1 87 ? -0.851 -9.255 9.970 1.00 95.00 87 ASP A O 1
ATOM 652 N N . PRO A 1 88 ? -0.770 -10.256 11.981 1.00 94.50 88 PRO A N 1
ATOM 653 C CA . PRO A 1 88 ? -2.211 -10.175 12.229 1.00 94.50 88 PRO A CA 1
ATOM 654 C C . PRO A 1 88 ? -2.789 -8.761 12.102 1.00 94.50 88 PRO A C 1
ATOM 656 O O . PRO A 1 88 ? -3.971 -8.602 11.804 1.00 94.50 88 PRO A O 1
ATOM 659 N N . ARG A 1 89 ? -1.972 -7.719 12.304 1.00 94.19 89 ARG A N 1
ATOM 660 C CA . ARG A 1 89 ? -2.418 -6.324 12.215 1.00 94.19 89 ARG A CA 1
ATOM 661 C C . ARG A 1 89 ? -2.758 -5.909 10.785 1.00 94.19 89 ARG A C 1
ATOM 663 O O . ARG A 1 89 ? -3.604 -5.033 10.630 1.00 94.19 89 ARG A O 1
ATOM 670 N N . ALA A 1 90 ? -2.176 -6.549 9.769 1.00 93.69 90 ALA A N 1
ATOM 671 C CA . ALA A 1 90 ? -2.453 -6.264 8.360 1.00 93.69 90 ALA A CA 1
ATOM 672 C C . ALA A 1 90 ? -3.813 -6.812 7.877 1.00 93.69 90 ALA A C 1
ATOM 674 O O . ALA A 1 90 ? -4.391 -6.296 6.918 1.00 93.69 90 ALA A O 1
ATOM 675 N N . HIS A 1 91 ? -4.345 -7.833 8.554 1.00 95.00 91 HIS A N 1
ATOM 676 C CA . HIS A 1 91 ? -5.580 -8.526 8.173 1.00 95.00 91 HIS A CA 1
ATOM 677 C C . HIS A 1 91 ? -6.846 -7.740 8.508 1.00 95.00 91 HIS A C 1
ATOM 679 O O . HIS A 1 91 ? -6.867 -6.935 9.441 1.00 95.00 91 HIS A O 1
ATOM 685 N N . GLY A 1 92 ? -7.927 -8.012 7.770 1.00 95.00 92 GLY A N 1
ATOM 686 C CA . GLY A 1 92 ? -9.225 -7.358 7.973 1.00 95.00 92 GLY A CA 1
ATOM 687 C C . GLY A 1 92 ? -9.219 -5.871 7.618 1.00 95.00 92 GLY A C 1
ATOM 688 O O . GLY A 1 92 ? -9.989 -5.109 8.190 1.00 95.00 92 GLY A O 1
ATOM 689 N N . SER A 1 93 ? -8.303 -5.451 6.743 1.00 93.31 93 SER A N 1
ATOM 690 C CA . SER A 1 93 ? -8.260 -4.083 6.230 1.00 93.31 93 SER A CA 1
ATOM 691 C C . SER A 1 93 ? -9.328 -3.902 5.152 1.00 93.31 93 SER A C 1
ATOM 693 O O . SER A 1 93 ? -9.436 -4.725 4.244 1.00 93.31 93 SER A O 1
ATOM 695 N N . ASP A 1 94 ? -10.092 -2.815 5.239 1.00 92.19 94 ASP A N 1
ATOM 696 C CA . ASP A 1 94 ? -11.130 -2.461 4.263 1.00 92.19 94 ASP A CA 1
ATOM 697 C C . ASP A 1 94 ? -10.512 -1.981 2.941 1.00 92.19 94 ASP A C 1
ATOM 699 O O . ASP A 1 94 ? -11.087 -2.155 1.865 1.00 92.19 94 ASP A O 1
ATOM 703 N N . ALA A 1 95 ? -9.314 -1.395 3.025 1.00 89.12 95 ALA A N 1
ATOM 704 C CA . ALA A 1 95 ? -8.522 -0.998 1.874 1.00 89.12 95 ALA A CA 1
ATOM 705 C C . ALA A 1 95 ? -7.041 -1.342 2.063 1.00 89.12 95 ALA A C 1
ATOM 707 O O . ALA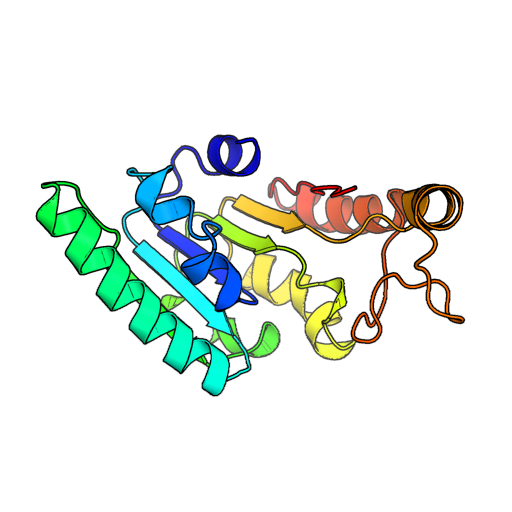 A 1 95 ? -6.476 -1.142 3.141 1.00 89.12 95 ALA A O 1
ATOM 708 N N . VAL A 1 96 ? -6.407 -1.804 0.985 1.00 90.44 96 VAL A N 1
ATOM 709 C CA . VAL A 1 96 ? -4.946 -1.865 0.850 1.00 90.44 96 VAL A CA 1
ATOM 710 C C . VAL A 1 96 ? -4.516 -0.827 -0.176 1.00 90.44 96 VAL A C 1
ATOM 712 O O . VAL A 1 96 ? -5.130 -0.703 -1.235 1.00 90.44 96 VAL A O 1
ATOM 715 N N . VAL A 1 97 ? -3.471 -0.073 0.138 1.00 87.12 97 VAL A N 1
ATOM 716 C CA . VAL A 1 97 ? -2.990 1.048 -0.668 1.00 87.12 97 VAL A CA 1
ATOM 717 C C . VAL A 1 97 ? -1.495 0.884 -0.942 1.00 87.12 97 VAL A C 1
ATOM 719 O O . VAL A 1 97 ? -0.720 0.608 -0.029 1.00 87.12 97 VAL A O 1
ATOM 722 N N . MET A 1 98 ? -1.095 1.061 -2.200 1.00 86.31 98 MET A N 1
ATOM 723 C CA . MET A 1 98 ? 0.291 1.068 -2.675 1.00 86.31 98 MET A CA 1
ATOM 724 C C . MET A 1 98 ? 0.499 2.288 -3.560 1.00 86.31 98 MET A C 1
ATOM 726 O O . MET A 1 98 ? 0.040 2.311 -4.697 1.00 86.31 98 MET A O 1
ATOM 730 N N . VAL A 1 99 ? 1.153 3.326 -3.051 1.00 82.31 99 VAL A N 1
ATOM 731 C CA . VAL A 1 99 ? 1.301 4.580 -3.799 1.00 82.31 99 VAL A CA 1
ATOM 732 C C . VAL A 1 99 ? 2.748 4.779 -4.172 1.00 82.31 99 VAL A C 1
ATOM 734 O O . VAL A 1 99 ? 3.527 5.164 -3.311 1.00 82.31 99 VAL A O 1
ATOM 737 N N . GLU A 1 100 ? 3.054 4.559 -5.449 1.00 79.62 100 GLU A N 1
ATOM 738 C CA . GLU A 1 100 ? 4.416 4.655 -5.983 1.00 79.62 100 GLU A CA 1
ATOM 739 C C . GLU A 1 100 ? 5.377 3.710 -5.260 1.00 79.62 100 GLU A C 1
ATOM 741 O O . GLU A 1 100 ? 6.330 4.094 -4.594 1.00 79.62 100 GLU A O 1
ATOM 746 N N . VAL A 1 101 ? 5.017 2.429 -5.288 1.00 85.62 101 VAL A N 1
ATOM 747 C CA . VAL A 1 101 ? 5.729 1.368 -4.562 1.00 85.62 101 VAL A CA 1
ATOM 748 C C . VAL A 1 101 ? 6.029 0.206 -5.483 1.00 85.62 101 VAL A C 1
ATOM 750 O O . VAL A 1 101 ? 7.097 -0.391 -5.392 1.00 85.62 101 VAL A O 1
ATOM 753 N N . VAL A 1 102 ? 5.088 -0.132 -6.367 1.00 86.38 102 VAL A N 1
ATOM 754 C CA . VAL A 1 102 ? 5.202 -1.313 -7.226 1.00 86.38 102 VAL A CA 1
ATOM 755 C C . VAL A 1 102 ? 6.419 -1.237 -8.143 1.00 86.38 102 VAL A C 1
ATOM 757 O O . VAL A 1 102 ? 7.091 -2.247 -8.304 1.00 86.38 102 VAL A O 1
ATOM 760 N N . GLU A 1 103 ? 6.761 -0.055 -8.651 1.00 84.31 103 GLU A N 1
ATOM 761 C CA . GLU A 1 103 ? 7.932 0.219 -9.493 1.00 84.31 103 GLU A CA 1
ATOM 762 C C . GLU A 1 103 ? 9.277 0.004 -8.788 1.00 84.31 103 GLU A C 1
ATOM 764 O O . GLU A 1 103 ? 10.285 -0.224 -9.456 1.00 84.31 103 GLU A O 1
ATOM 769 N N . HIS A 1 104 ? 9.309 0.042 -7.453 1.00 86.94 104 HIS A N 1
ATOM 770 C CA . HIS A 1 104 ? 10.514 -0.195 -6.654 1.00 86.94 104 HIS A CA 1
ATOM 771 C C . HIS A 1 104 ? 10.651 -1.659 -6.220 1.00 86.94 104 HIS A C 1
ATOM 773 O O . HIS A 1 104 ? 11.676 -2.046 -5.654 1.00 86.94 104 HIS A O 1
ATOM 779 N N . LEU A 1 105 ? 9.628 -2.489 -6.454 1.00 86.69 105 LEU A N 1
ATOM 780 C CA . LEU A 1 105 ? 9.674 -3.895 -6.080 1.00 86.69 105 LEU A CA 1
ATOM 781 C C . LEU A 1 105 ? 10.657 -4.652 -6.968 1.00 86.69 105 LEU A C 1
ATOM 783 O O . LEU A 1 105 ? 10.586 -4.609 -8.197 1.00 86.69 105 LEU A O 1
ATOM 787 N N . ASP A 1 106 ? 11.531 -5.423 -6.327 1.00 86.38 106 ASP A N 1
ATOM 788 C CA . ASP A 1 106 ? 12.288 -6.454 -7.022 1.00 86.38 106 ASP A CA 1
ATOM 789 C C . ASP A 1 106 ? 11.320 -7.513 -7.614 1.00 86.38 106 ASP A C 1
ATOM 791 O O . ASP A 1 106 ? 10.191 -7.666 -7.124 1.00 86.38 106 ASP A O 1
ATOM 795 N N . PRO A 1 107 ? 11.732 -8.280 -8.645 1.00 85.25 107 PRO A N 1
ATOM 796 C CA . PRO A 1 107 ? 10.836 -9.200 -9.355 1.00 85.25 107 PRO A CA 1
ATOM 797 C C . PRO A 1 107 ? 10.107 -10.204 -8.451 1.00 85.25 107 PRO A C 1
ATOM 799 O O . PRO A 1 107 ? 8.915 -10.439 -8.619 1.00 85.25 107 PRO A O 1
ATOM 802 N N . GLN A 1 108 ? 10.796 -10.753 -7.447 1.00 86.06 108 GLN A N 1
ATOM 803 C CA . GLN A 1 108 ? 10.224 -11.767 -6.560 1.00 86.06 108 GLN A CA 1
ATOM 804 C C . GLN A 1 108 ? 9.058 -11.224 -5.697 1.00 86.06 108 GLN A C 1
ATOM 806 O O . GLN A 1 108 ? 7.987 -11.833 -5.709 1.00 86.06 108 GLN A O 1
ATOM 811 N N . PRO A 1 109 ? 9.188 -10.095 -4.966 1.00 86.69 109 PRO A N 1
ATOM 812 C CA . PRO A 1 109 ? 8.039 -9.457 -4.322 1.00 86.69 109 PRO A CA 1
ATOM 813 C C . PRO A 1 109 ? 6.906 -9.100 -5.291 1.00 86.69 109 PRO A C 1
ATOM 815 O O . PRO A 1 109 ? 5.739 -9.278 -4.944 1.00 86.69 109 PRO A O 1
ATOM 818 N N . LEU A 1 110 ? 7.228 -8.623 -6.499 1.00 87.50 110 LEU A N 1
ATOM 819 C CA . LEU A 1 110 ? 6.224 -8.253 -7.498 1.00 87.50 110 LEU A CA 1
ATOM 820 C C . LEU A 1 110 ? 5.371 -9.455 -7.937 1.00 87.50 110 LEU A C 1
ATOM 822 O O . LEU A 1 110 ? 4.148 -9.342 -8.013 1.00 87.50 110 LEU A O 1
ATOM 826 N N . GLU A 1 111 ? 5.988 -10.617 -8.157 1.00 86.94 111 GLU A N 1
ATOM 827 C CA . GLU A 1 111 ? 5.283 -11.870 -8.470 1.00 86.94 111 GLU A CA 1
ATOM 828 C C . GLU A 1 111 ? 4.318 -12.293 -7.349 1.00 86.94 111 GLU A C 1
ATOM 830 O O . GLU A 1 111 ? 3.245 -12.841 -7.614 1.00 86.94 111 GLU A O 1
ATOM 835 N N . ALA A 1 112 ? 4.654 -11.989 -6.092 1.00 89.69 112 ALA A N 1
ATOM 836 C CA . ALA A 1 112 ? 3.818 -12.297 -4.935 1.00 89.69 112 ALA A CA 1
ATOM 837 C C . ALA A 1 112 ? 2.628 -11.335 -4.750 1.00 89.69 112 ALA A C 1
ATOM 839 O O . ALA A 1 112 ? 1.725 -11.644 -3.970 1.00 89.69 112 ALA A O 1
ATOM 840 N N . LEU A 1 113 ? 2.585 -10.194 -5.454 1.00 90.25 113 LEU A N 1
ATOM 841 C CA . LEU A 1 113 ? 1.577 -9.142 -5.262 1.00 90.25 113 LEU A CA 1
ATOM 842 C C . LEU A 1 113 ? 0.143 -9.672 -5.353 1.00 90.25 113 LEU A C 1
ATOM 844 O O . LEU A 1 113 ? -0.670 -9.424 -4.461 1.00 90.25 113 LEU A O 1
ATOM 848 N N . GLY A 1 114 ? -0.152 -10.426 -6.415 1.00 88.38 114 GLY A N 1
ATOM 849 C CA . GLY A 1 114 ? -1.475 -11.006 -6.632 1.00 88.38 114 GLY A CA 1
ATOM 850 C C . GLY A 1 114 ? -1.870 -11.966 -5.512 1.00 88.38 114 GLY A C 1
ATOM 851 O O . GLY A 1 114 ? -2.945 -11.827 -4.939 1.00 88.38 114 GLY A O 1
ATOM 852 N N . GLU A 1 115 ? -0.989 -12.897 -5.143 1.00 90.38 115 GLU A N 1
ATOM 853 C CA . GLU A 1 115 ? -1.244 -13.872 -4.073 1.00 90.38 115 GLU A CA 1
ATOM 854 C C . GLU A 1 115 ? -1.479 -13.177 -2.723 1.00 90.38 115 GLU A C 1
ATOM 856 O O . GLU A 1 115 ? -2.465 -13.446 -2.031 1.00 90.38 115 GLU A O 1
ATOM 861 N N . VAL A 1 116 ? -0.608 -12.236 -2.354 1.00 93.25 116 VAL A N 1
ATOM 862 C CA . VAL A 1 116 ? -0.697 -11.532 -1.072 1.00 93.25 116 VAL A CA 1
ATOM 863 C C . VAL A 1 116 ? -1.982 -10.714 -0.992 1.00 93.25 116 VAL A C 1
ATOM 865 O O . VAL A 1 116 ? -2.724 -10.839 -0.018 1.00 93.25 116 VAL A O 1
ATOM 868 N N . VAL A 1 117 ? -2.292 -9.907 -2.005 1.00 91.56 117 VAL A N 1
ATOM 869 C CA . VAL A 1 117 ? -3.474 -9.038 -1.965 1.00 91.56 117 VAL A CA 1
ATOM 870 C C . VAL A 1 117 ? -4.763 -9.852 -2.110 1.00 91.56 117 VAL A C 1
ATOM 872 O O . VAL A 1 117 ? -5.677 -9.682 -1.305 1.00 91.56 117 VAL A O 1
ATOM 875 N N . LEU A 1 118 ? -4.841 -10.772 -3.077 1.00 88.44 118 LEU A N 1
ATOM 876 C CA . LEU A 1 118 ? -6.083 -11.483 -3.411 1.00 88.44 118 LEU A CA 1
ATOM 877 C C . LEU A 1 118 ? -6.401 -12.656 -2.485 1.00 88.44 118 LEU A C 1
ATOM 879 O O . LEU A 1 118 ? -7.572 -13.001 -2.332 1.00 88.44 118 LEU A O 1
ATOM 883 N N . ARG A 1 119 ? -5.394 -13.309 -1.889 1.00 89.25 119 ARG A N 1
ATOM 884 C CA . ARG A 1 119 ? -5.600 -14.524 -1.079 1.00 89.25 119 ARG A CA 1
ATOM 885 C C . ARG A 1 119 ? -5.200 -14.378 0.373 1.00 89.25 119 ARG A C 1
ATOM 887 O O . ARG A 1 119 ? -5.812 -15.047 1.212 1.00 89.25 119 ARG A O 1
ATOM 894 N N . CYS A 1 120 ? -4.231 -13.526 0.687 1.00 93.19 120 CYS A N 1
ATOM 895 C CA . CYS A 1 120 ? -3.833 -13.302 2.071 1.00 93.19 120 CYS A CA 1
ATOM 896 C C . CYS A 1 120 ? -4.639 -12.165 2.710 1.00 93.19 120 CYS A C 1
ATOM 898 O O . CYS A 1 120 ? -5.408 -12.420 3.631 1.00 93.19 120 CYS A O 1
ATOM 900 N N . LEU A 1 121 ? -4.512 -10.943 2.189 1.00 93.88 121 LEU A N 1
ATOM 901 C CA . LEU A 1 121 ? -5.109 -9.740 2.777 1.00 93.88 121 LEU A CA 1
ATOM 902 C C . LEU A 1 121 ? -6.602 -9.594 2.453 1.00 93.88 121 LEU A C 1
ATOM 904 O O . LEU A 1 121 ? -7.364 -9.157 3.311 1.00 93.88 121 LEU A O 1
ATOM 908 N N . ARG A 1 122 ? -7.008 -9.975 1.233 1.00 92.31 122 ARG A N 1
ATOM 909 C CA . ARG A 1 122 ? -8.394 -9.959 0.723 1.00 92.31 122 ARG A CA 1
ATOM 910 C C . ARG A 1 122 ? -9.169 -8.672 1.048 1.00 92.31 122 ARG A C 1
ATOM 912 O O . ARG A 1 122 ? -10.298 -8.765 1.539 1.00 92.31 122 ARG A O 1
ATOM 919 N N . PRO A 1 123 ? -8.595 -7.478 0.823 1.00 91.56 123 PRO A N 1
ATOM 920 C CA . PRO A 1 123 ? -9.327 -6.258 1.109 1.00 91.56 123 PRO A CA 1
ATOM 921 C C . PRO A 1 123 ? -10.497 -6.118 0.128 1.00 91.56 123 PRO A C 1
ATOM 923 O O . PRO A 1 123 ? -10.354 -6.510 -1.024 1.00 91.56 123 PRO A O 1
ATOM 926 N N . PRO A 1 124 ? -11.626 -5.515 0.519 1.00 88.69 124 PRO A N 1
ATOM 927 C CA . PRO A 1 124 ? -12.665 -5.090 -0.421 1.00 88.69 124 PRO A CA 1
ATOM 928 C C . PRO A 1 124 ? -12.165 -4.098 -1.487 1.00 88.69 124 PRO A C 1
ATOM 930 O O . PRO A 1 124 ? -12.714 -4.044 -2.587 1.00 88.69 124 PRO A O 1
ATOM 933 N N . LEU A 1 125 ? -11.128 -3.313 -1.173 1.00 86.38 125 LEU A N 1
ATOM 934 C CA . LEU A 1 125 ? -10.560 -2.294 -2.053 1.00 86.38 125 LEU A CA 1
ATOM 935 C C . LEU A 1 125 ? -9.029 -2.392 -2.118 1.00 86.38 125 LEU A C 1
ATOM 937 O O . LEU A 1 125 ? -8.359 -2.437 -1.088 1.00 86.38 125 LEU A O 1
ATOM 941 N N . PHE A 1 126 ? -8.460 -2.354 -3.325 1.00 87.50 126 PHE A N 1
ATOM 942 C CA . PHE A 1 126 ? -7.011 -2.298 -3.524 1.00 87.50 126 PHE A CA 1
ATOM 943 C C . PHE A 1 126 ? -6.623 -1.146 -4.452 1.00 87.50 126 PHE A C 1
ATOM 945 O O . PHE A 1 126 ? -6.877 -1.180 -5.650 1.00 87.50 126 PHE A O 1
ATOM 952 N N . ILE A 1 127 ? -5.973 -0.122 -3.904 1.00 84.12 127 ILE A N 1
ATOM 953 C CA . ILE A 1 127 ? -5.535 1.046 -4.669 1.00 84.12 127 ILE A CA 1
ATOM 954 C C . ILE A 1 127 ? -4.038 0.932 -4.933 1.00 84.12 127 ILE A C 1
ATOM 956 O O . ILE A 1 127 ? -3.253 0.798 -3.997 1.00 84.12 127 ILE A O 1
ATOM 960 N N . VAL A 1 128 ? -3.637 1.051 -6.198 1.00 83.81 128 VAL A N 1
ATOM 961 C CA . VAL A 1 128 ? -2.229 1.043 -6.598 1.00 83.81 128 VAL A CA 1
ATOM 962 C C . VAL A 1 128 ? -1.925 2.174 -7.572 1.00 83.81 128 VAL A C 1
ATOM 964 O O . VAL A 1 128 ? -2.566 2.280 -8.612 1.00 83.81 128 VAL A O 1
ATOM 967 N N . SER A 1 129 ? -0.923 2.997 -7.275 1.00 79.12 129 SER A N 1
ATOM 968 C CA . SER A 1 129 ? -0.378 3.965 -8.225 1.00 79.12 129 SER A CA 1
ATOM 969 C C . SER A 1 129 ? 1.076 3.691 -8.552 1.00 79.12 129 SER A C 1
ATOM 971 O O . SER A 1 129 ? 1.811 3.136 -7.741 1.00 79.12 129 SER A O 1
ATOM 973 N N . THR A 1 130 ? 1.464 4.122 -9.747 1.00 81.00 130 THR A N 1
ATOM 974 C CA . THR A 1 130 ? 2.805 3.976 -10.304 1.00 81.00 130 THR A CA 1
ATOM 975 C C . THR A 1 130 ? 2.964 4.973 -11.460 1.00 81.00 130 THR A C 1
ATOM 977 O O . THR A 1 130 ? 1.947 5.326 -12.086 1.00 81.00 130 THR A O 1
ATOM 980 N N . PRO A 1 131 ? 4.184 5.444 -11.762 1.00 81.56 131 PRO A N 1
ATOM 981 C CA . PRO A 1 131 ? 4.459 6.284 -12.916 1.00 81.56 131 PRO A CA 1
ATOM 982 C C . PRO A 1 131 ? 3.906 5.691 -14.215 1.00 81.56 131 PRO A C 1
ATOM 984 O O . PRO A 1 131 ? 3.938 4.482 -14.439 1.00 81.56 131 PRO A O 1
ATOM 987 N N . ASN A 1 132 ? 3.396 6.560 -15.091 1.00 84.56 132 ASN A N 1
ATOM 988 C CA . ASN A 1 132 ? 2.988 6.161 -16.436 1.00 84.56 132 ASN A CA 1
ATOM 989 C C . ASN A 1 132 ? 4.132 6.413 -17.421 1.00 84.56 132 ASN A C 1
ATOM 991 O O . ASN A 1 132 ? 4.397 7.565 -17.784 1.00 84.56 132 ASN A O 1
ATOM 995 N N . LYS A 1 133 ? 4.743 5.330 -17.902 1.00 84.19 133 LYS A N 1
ATOM 996 C CA . LYS A 1 133 ? 5.845 5.375 -18.865 1.00 84.19 133 LYS A CA 1
ATOM 997 C C . LYS A 1 133 ? 5.481 6.090 -20.170 1.00 84.19 133 LYS A C 1
ATOM 999 O O . LYS A 1 133 ? 6.341 6.741 -20.760 1.00 84.19 133 LYS A O 1
ATOM 1004 N N . ASP A 1 134 ? 4.216 6.053 -20.595 1.00 82.12 134 ASP A N 1
ATOM 1005 C CA . ASP A 1 134 ? 3.761 6.716 -21.830 1.00 82.12 134 ASP A CA 1
ATOM 1006 C C . ASP A 1 134 ? 3.956 8.243 -21.779 1.00 82.12 134 ASP A C 1
ATOM 1008 O O . ASP A 1 134 ? 4.096 8.901 -22.810 1.00 82.12 134 ASP A O 1
ATOM 1012 N N . TYR A 1 135 ? 4.016 8.816 -20.573 1.00 79.69 135 TYR A N 1
ATOM 1013 C CA . TYR A 1 135 ? 4.227 10.248 -20.354 1.00 79.69 135 TYR A CA 1
ATOM 1014 C C . TYR A 1 135 ? 5.700 10.642 -20.205 1.00 79.69 135 TYR A C 1
ATOM 1016 O O . TYR A 1 135 ? 6.007 11.835 -20.195 1.00 79.69 135 TYR A O 1
ATOM 1024 N N . ASN A 1 136 ? 6.624 9.682 -20.138 1.00 79.81 136 ASN A N 1
ATOM 1025 C CA . ASN A 1 136 ? 8.044 9.969 -19.923 1.00 79.81 136 ASN A CA 1
ATOM 1026 C C . ASN A 1 136 ? 8.627 10.832 -21.037 1.00 79.81 136 ASN A C 1
ATOM 1028 O O . ASN A 1 136 ? 9.386 11.755 -20.760 1.00 79.81 136 ASN A O 1
ATOM 1032 N N . LEU A 1 137 ? 8.234 10.580 -22.290 1.00 73.44 137 LEU A N 1
A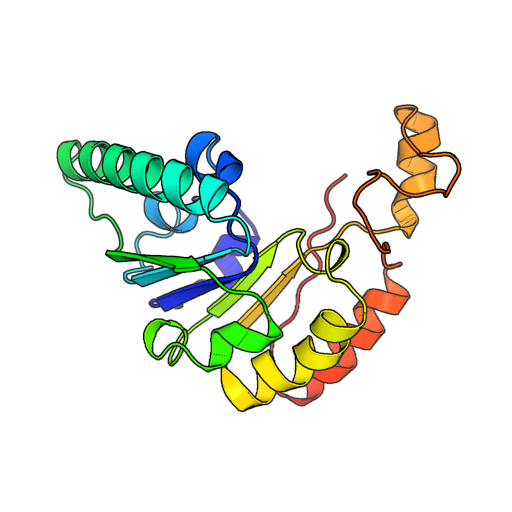TOM 1033 C CA . LEU A 1 137 ? 8.702 11.366 -23.431 1.00 73.44 137 LEU A CA 1
ATOM 1034 C C . LEU A 1 137 ? 8.247 12.828 -23.335 1.00 73.44 137 LEU A C 1
ATOM 1036 O O . LEU A 1 137 ? 9.034 13.736 -23.582 1.00 73.44 137 LEU A O 1
ATOM 1040 N N . VAL A 1 138 ? 6.997 13.058 -22.926 1.00 77.25 138 VAL A N 1
ATOM 1041 C CA . VAL A 1 138 ? 6.450 14.409 -22.739 1.00 77.25 138 VAL A CA 1
ATOM 1042 C C . VAL A 1 138 ? 7.215 15.142 -21.636 1.00 77.25 138 VAL A C 1
ATOM 1044 O O . VAL A 1 138 ? 7.619 16.287 -21.826 1.00 77.25 138 VAL A O 1
ATOM 1047 N N . LEU A 1 139 ? 7.476 14.473 -20.511 1.00 70.69 139 LEU A N 1
ATOM 1048 C CA . LEU A 1 139 ? 8.240 15.048 -19.401 1.00 70.69 139 LEU A CA 1
ATOM 1049 C C . LEU A 1 139 ? 9.697 15.313 -19.772 1.00 70.69 139 LEU A C 1
ATOM 1051 O O . LEU A 1 139 ? 10.216 16.379 -19.452 1.00 70.69 139 LEU A O 1
ATOM 1055 N N . HIS A 1 140 ? 10.338 14.402 -20.504 1.00 69.38 140 HIS A N 1
ATOM 1056 C CA . HIS A 1 140 ? 11.689 14.603 -21.018 1.00 69.38 140 HIS A CA 1
ATOM 1057 C C . HIS A 1 140 ? 11.777 15.867 -21.872 1.00 69.38 140 HIS A C 1
ATOM 1059 O O . HIS A 1 140 ? 12.650 16.704 -21.653 1.00 69.38 140 HIS A O 1
ATOM 1065 N N . THR A 1 141 ? 10.855 16.021 -22.825 1.00 68.50 141 THR A N 1
ATOM 1066 C CA . THR A 1 141 ? 10.830 17.171 -23.731 1.00 68.50 141 THR A CA 1
ATOM 1067 C C . THR A 1 141 ? 10.539 18.484 -23.003 1.00 68.50 141 THR A C 1
ATOM 1069 O O . THR A 1 141 ? 11.070 19.517 -23.402 1.00 68.50 141 THR A O 1
ATOM 1072 N N . LEU A 1 142 ? 9.708 18.466 -21.956 1.00 69.56 142 LEU A N 1
ATOM 1073 C CA . LEU A 1 142 ? 9.279 19.681 -21.256 1.00 69.56 142 LEU A CA 1
ATOM 1074 C C . LEU A 1 142 ? 10.197 20.101 -20.105 1.00 69.56 142 LEU A C 1
ATOM 1076 O O . LEU A 1 142 ? 10.344 21.297 -19.863 1.00 69.56 142 LEU A O 1
ATOM 1080 N N . LEU A 1 143 ? 10.768 19.145 -19.376 1.00 67.44 143 LEU A N 1
ATOM 1081 C CA . LEU A 1 143 ? 11.4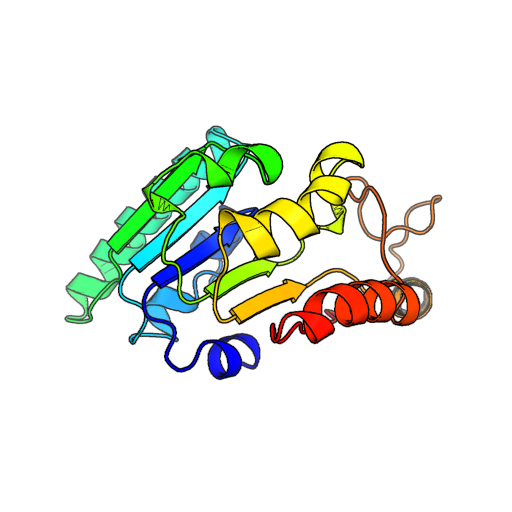29 19.400 -18.094 1.00 67.44 143 LEU A CA 1
ATOM 1082 C C . LEU A 1 143 ? 12.897 18.967 -18.067 1.00 67.44 143 LEU A C 1
ATOM 1084 O O . LEU A 1 143 ? 13.615 19.438 -17.193 1.00 67.44 143 LEU A O 1
ATOM 1088 N N . GLY A 1 144 ? 13.346 18.130 -19.014 1.00 62.16 144 GLY A N 1
ATOM 1089 C CA . GLY A 1 144 ? 14.683 17.531 -19.012 1.00 62.16 144 GLY A CA 1
ATOM 1090 C C . GLY A 1 144 ? 14.901 16.673 -17.762 1.00 62.16 144 GLY A C 1
ATOM 1091 O O . GLY A 1 144 ? 15.197 17.191 -16.694 1.00 62.16 144 GLY A O 1
ATOM 1092 N N . GLY A 1 145 ? 14.733 15.352 -17.853 1.00 63.53 145 GLY A N 1
ATOM 1093 C CA . GLY A 1 145 ? 14.725 14.557 -16.618 1.00 63.53 145 GLY A CA 1
ATOM 1094 C C . GLY A 1 145 ? 14.528 13.056 -16.756 1.00 63.53 145 GLY A C 1
ATOM 1095 O O . GLY A 1 145 ? 14.021 12.448 -15.824 1.00 63.53 145 GLY A O 1
ATOM 1096 N N . LEU A 1 146 ? 14.895 12.454 -17.891 1.00 67.12 146 LEU A N 1
ATOM 1097 C CA . LEU A 1 146 ? 15.027 10.996 -17.939 1.00 67.12 146 LEU A CA 1
ATOM 1098 C C . LEU A 1 146 ? 16.485 10.611 -17.757 1.00 67.12 146 LEU A C 1
ATOM 1100 O O . LEU A 1 146 ? 17.390 11.282 -18.255 1.00 67.12 146 LEU A O 1
ATOM 1104 N N . LEU A 1 147 ? 16.686 9.501 -17.066 1.00 73.94 147 LEU A N 1
ATOM 1105 C CA . LEU A 1 147 ? 17.966 8.818 -17.022 1.00 73.94 147 LEU A CA 1
ATOM 1106 C C . LEU A 1 147 ? 18.268 8.181 -18.384 1.00 73.94 147 LEU A C 1
ATOM 1108 O O . LEU A 1 147 ? 17.371 7.970 -19.201 1.00 73.94 147 LEU A O 1
ATOM 1112 N N . GLU A 1 148 ? 19.528 7.813 -18.624 1.00 74.00 148 GLU A N 1
ATOM 1113 C CA . GLU A 1 148 ? 19.945 7.165 -19.882 1.00 74.00 148 GLU A CA 1
ATOM 1114 C C . GLU A 1 148 ? 19.179 5.861 -20.172 1.00 74.00 148 GLU A C 1
ATOM 1116 O O . GLU A 1 148 ? 19.017 5.475 -21.328 1.00 74.00 148 GLU A O 1
ATOM 1121 N N . ASN A 1 149 ? 18.661 5.198 -19.134 1.00 74.44 149 ASN A N 1
ATOM 1122 C CA . ASN A 1 149 ? 17.834 3.995 -19.247 1.00 74.44 149 ASN A CA 1
ATOM 1123 C C . ASN A 1 149 ? 16.341 4.282 -19.539 1.00 74.44 149 ASN A C 1
ATOM 1125 O O . ASN A 1 149 ? 15.553 3.343 -19.651 1.00 74.44 149 ASN A O 1
ATOM 1129 N N . GLY A 1 150 ? 15.943 5.554 -19.662 1.00 72.56 150 GLY A N 1
ATOM 1130 C CA . GLY A 1 150 ? 14.575 5.987 -19.961 1.00 72.56 150 GLY A CA 1
ATOM 1131 C C . GLY A 1 150 ? 13.610 6.016 -18.767 1.00 72.56 150 GLY A C 1
ATOM 1132 O O . GLY A 1 150 ? 12.418 6.263 -18.975 1.00 72.56 150 GLY A O 1
ATOM 1133 N N . LEU A 1 151 ? 14.099 5.768 -17.547 1.00 77.06 151 LEU A N 1
ATOM 1134 C CA . LEU A 1 151 ? 13.330 5.879 -16.301 1.00 77.06 151 LEU A CA 1
ATOM 1135 C C . LEU A 1 151 ? 13.384 7.305 -15.737 1.00 77.06 151 LEU A C 1
ATOM 1137 O O . LEU A 1 151 ? 14.306 8.071 -16.038 1.00 77.06 151 LEU A O 1
ATOM 1141 N N . ARG A 1 152 ? 12.392 7.652 -14.911 1.00 74.56 152 ARG A N 1
ATOM 1142 C CA . ARG A 1 152 ? 12.312 8.936 -14.198 1.00 74.56 152 ARG A CA 1
ATOM 1143 C C . ARG A 1 152 ? 13.263 8.988 -13.008 1.00 74.56 152 ARG A C 1
ATOM 1145 O O . ARG A 1 152 ? 13.898 10.013 -12.784 1.00 74.56 152 ARG A O 1
ATOM 1152 N N . GLU A 1 153 ? 13.377 7.885 -12.274 1.00 75.62 153 GLU A N 1
ATOM 1153 C CA . GLU A 1 153 ? 14.209 7.789 -11.074 1.00 75.62 153 GLU A CA 1
ATOM 1154 C C . GLU A 1 153 ? 15.143 6.577 -11.141 1.00 75.62 153 GLU A C 1
ATOM 1156 O O . GLU A 1 153 ? 14.887 5.592 -11.837 1.00 75.62 153 GLU A O 1
ATOM 1161 N N . ALA A 1 154 ? 16.287 6.676 -10.461 1.00 78.31 154 ALA A N 1
ATOM 1162 C CA . ALA A 1 154 ? 17.369 5.694 -10.580 1.00 78.31 154 ALA A CA 1
ATOM 1163 C C . ALA A 1 15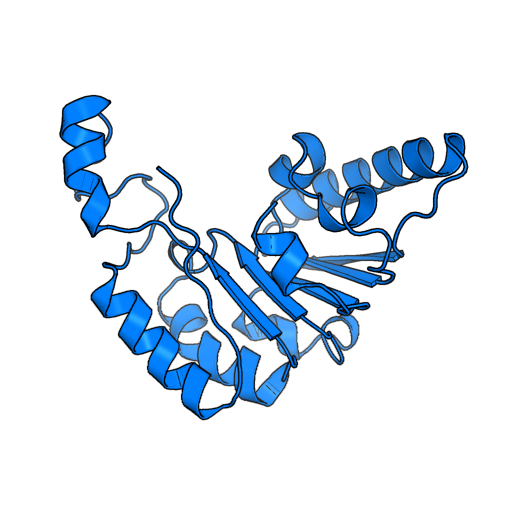4 ? 17.096 4.410 -9.792 1.00 78.31 154 ALA A C 1
ATOM 1165 O O . ALA A 1 154 ? 17.715 3.375 -10.039 1.00 78.31 154 ALA A O 1
ATOM 1166 N N . ASP A 1 155 ? 16.196 4.489 -8.825 1.00 80.12 155 ASP A N 1
ATOM 1167 C CA . ASP A 1 155 ? 15.771 3.406 -7.955 1.00 80.12 155 ASP A CA 1
ATOM 1168 C C . ASP A 1 155 ? 14.518 2.677 -8.467 1.00 80.12 155 ASP A C 1
ATOM 1170 O O . ASP A 1 155 ? 14.171 1.629 -7.918 1.00 80.12 155 ASP A O 1
ATOM 1174 N N . HIS A 1 156 ? 13.887 3.152 -9.548 1.00 83.38 156 HIS A N 1
ATOM 1175 C CA . HIS A 1 156 ? 12.849 2.406 -10.257 1.00 83.38 156 HIS A CA 1
ATOM 1176 C C . HIS A 1 156 ? 13.439 1.135 -10.882 1.00 83.38 156 HIS A C 1
ATOM 1178 O O . HIS A 1 156 ? 14.442 1.162 -11.599 1.00 83.38 156 HIS A O 1
ATOM 1184 N N . ARG A 1 157 ? 12.791 -0.007 -10.640 1.00 84.38 157 ARG A N 1
ATOM 1185 C CA . ARG A 1 157 ? 13.102 -1.282 -11.304 1.00 84.38 157 ARG A CA 1
ATOM 1186 C C . ARG A 1 157 ? 12.467 -1.357 -12.685 1.00 84.38 157 ARG A C 1
ATOM 1188 O O . ARG A 1 157 ? 13.035 -1.954 -13.597 1.00 84.38 157 ARG A O 1
ATOM 1195 N N . PHE A 1 158 ? 11.291 -0.756 -12.827 1.00 84.25 158 PHE A N 1
ATOM 1196 C CA . PHE A 1 158 ? 10.530 -0.667 -14.065 1.00 84.25 158 PHE A CA 1
ATOM 1197 C C . PHE A 1 158 ? 9.557 0.513 -13.992 1.00 84.25 158 PHE A C 1
ATOM 1199 O O . PHE A 1 158 ? 9.273 1.029 -12.920 1.00 84.25 158 PHE A O 1
ATOM 1206 N N . GLU A 1 159 ? 8.987 0.893 -15.131 1.00 82.44 159 GLU A N 1
ATOM 1207 C CA . GLU A 1 159 ? 7.810 1.760 -15.194 1.00 82.44 159 GLU A CA 1
ATOM 1208 C C . GLU A 1 159 ? 6.836 1.158 -16.202 1.00 82.44 159 GLU A C 1
ATOM 1210 O O . GLU A 1 159 ? 7.249 0.771 -17.300 1.00 82.44 159 GLU A O 1
ATOM 1215 N N . TRP A 1 160 ? 5.558 1.059 -15.838 1.00 86.06 160 TRP A N 1
ATOM 1216 C CA . TRP A 1 160 ? 4.540 0.505 -16.726 1.00 86.06 160 TRP A CA 1
ATOM 1217 C C . TRP A 1 160 ? 3.969 1.572 -17.658 1.00 86.06 160 TRP A C 1
ATOM 1219 O O . TRP A 1 160 ? 3.645 2.694 -17.261 1.00 86.06 160 TRP A O 1
ATOM 1229 N N . THR A 1 161 ? 3.789 1.189 -18.915 1.00 86.75 161 THR A N 1
ATOM 1230 C CA . THR A 1 161 ? 2.852 1.844 -19.832 1.00 86.75 161 THR A CA 1
ATOM 1231 C C . THR A 1 161 ? 1.421 1.678 -19.320 1.00 86.75 161 THR A C 1
ATOM 1233 O O . THR A 1 161 ? 1.113 0.784 -18.523 1.00 86.75 161 THR A O 1
ATOM 1236 N N . GLN A 1 162 ? 0.498 2.496 -19.821 1.00 84.06 162 GLN A N 1
ATOM 1237 C CA . GLN A 1 162 ? -0.923 2.351 -19.519 1.00 84.06 162 GLN A CA 1
ATOM 1238 C C . GLN A 1 162 ? -1.440 0.949 -19.881 1.00 84.06 162 GLN A C 1
ATOM 1240 O O . GLN A 1 162 ? -2.261 0.388 -19.158 1.00 84.06 162 GLN A O 1
ATOM 1245 N N . SER A 1 163 ? -0.943 0.357 -20.971 1.00 86.38 163 SER A N 1
ATOM 1246 C CA . SER A 1 163 ? -1.353 -0.984 -21.412 1.00 86.38 163 SER A CA 1
ATOM 1247 C C . SER A 1 163 ? -0.878 -2.082 -20.456 1.00 86.38 163 SER A C 1
ATOM 1249 O O . SER A 1 163 ? -1.657 -2.967 -20.105 1.00 86.38 163 SER A O 1
ATOM 1251 N N . GLU A 1 164 ? 0.368 -2.011 -19.982 1.00 87.25 164 GLU A N 1
ATOM 1252 C CA . GLU A 1 164 ? 0.907 -2.959 -18.993 1.00 87.25 164 GLU A CA 1
ATOM 1253 C C . GLU A 1 164 ? 0.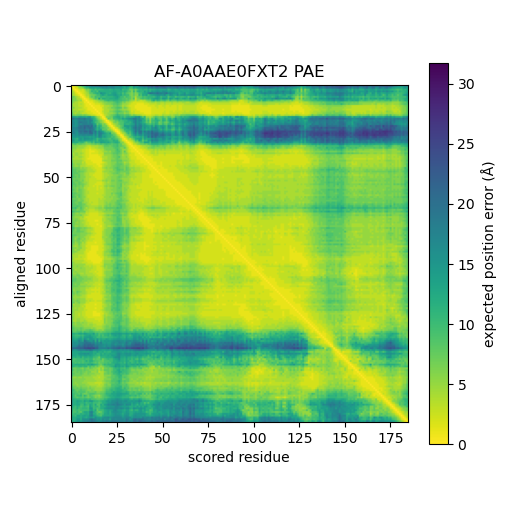161 -2.858 -17.656 1.00 87.25 164 GLU A C 1
ATOM 1255 O O . GLU A 1 164 ? -0.209 -3.879 -17.073 1.00 87.25 164 GLU A O 1
ATOM 1260 N N . PHE A 1 165 ? -0.163 -1.639 -17.212 1.00 84.38 165 PHE A N 1
ATOM 1261 C CA . PHE A 1 165 ? -0.983 -1.440 -16.017 1.00 84.38 165 PHE A CA 1
ATOM 1262 C C . PHE A 1 165 ? -2.400 -2.017 -16.182 1.00 84.38 165 PHE A C 1
ATOM 1264 O O . PHE A 1 165 ? -2.950 -2.603 -15.250 1.00 84.38 165 PHE A O 1
ATOM 1271 N N . GLN A 1 166 ? -3.009 -1.893 -17.365 1.00 82.56 166 GLN A N 1
ATOM 1272 C CA . GLN A 1 166 ? -4.335 -2.465 -17.634 1.00 82.56 166 GLN A CA 1
ATOM 1273 C C . GLN A 1 166 ? -4.334 -4.001 -17.626 1.00 82.56 166 GLN A C 1
ATOM 1275 O O . GLN A 1 166 ? -5.313 -4.606 -17.188 1.00 82.56 166 GLN A O 1
ATOM 1280 N N . LEU A 1 167 ? -3.240 -4.645 -18.043 1.00 84.31 167 LEU A N 1
ATOM 1281 C CA . LEU A 1 167 ? -3.091 -6.099 -17.914 1.00 84.31 167 LEU A CA 1
ATOM 1282 C C . LEU A 1 167 ? -3.064 -6.530 -16.444 1.00 84.31 167 LEU A C 1
ATOM 1284 O O . LEU A 1 167 ? -3.759 -7.479 -16.075 1.00 84.31 167 LEU A O 1
ATOM 1288 N N . LEU A 1 168 ? -2.335 -5.799 -15.591 1.00 79.75 168 LEU A N 1
ATOM 1289 C CA . LEU A 1 168 ? -2.399 -6.001 -14.143 1.00 79.75 168 LEU A CA 1
ATOM 1290 C C . LEU A 1 168 ? -3.838 -5.819 -13.644 1.00 79.75 168 LEU A C 1
ATOM 1292 O O . LEU A 1 168 ? -4.368 -6.715 -12.995 1.00 79.75 168 LEU A O 1
ATOM 1296 N N . HIS A 1 169 ? -4.491 -4.705 -13.990 1.00 77.88 169 HIS A N 1
ATOM 1297 C CA . HIS A 1 169 ? -5.875 -4.425 -13.601 1.00 77.88 169 HIS A CA 1
ATOM 1298 C C . HIS A 1 169 ? -6.818 -5.578 -13.968 1.00 77.88 169 HIS A C 1
ATOM 1300 O O . HIS A 1 169 ? -7.611 -5.996 -13.130 1.00 77.88 169 HIS A O 1
ATOM 1306 N N . GLY A 1 170 ? -6.710 -6.140 -15.176 1.00 73.75 170 GLY A N 1
ATOM 1307 C CA . GLY A 1 170 ? -7.512 -7.287 -15.613 1.00 73.75 170 GLY A CA 1
ATOM 1308 C C . GLY A 1 170 ? -7.426 -8.491 -14.668 1.00 73.75 170 GLY A C 1
ATOM 1309 O O . GLY A 1 170 ? -8.458 -9.063 -14.321 1.00 73.75 170 GLY A O 1
ATOM 1310 N N . ASN A 1 171 ? -6.226 -8.816 -14.176 1.00 76.12 171 ASN A N 1
ATOM 1311 C CA . ASN A 1 171 ? -6.005 -9.935 -13.249 1.00 76.12 171 ASN A CA 1
ATOM 1312 C C . ASN A 1 171 ? -6.660 -9.721 -11.870 1.00 76.12 171 ASN A C 1
ATOM 1314 O O . ASN A 1 171 ? -7.019 -10.681 -11.187 1.00 76.12 171 ASN A O 1
ATOM 1318 N N . PHE A 1 172 ? -6.825 -8.468 -11.444 1.00 78.00 172 PHE A N 1
ATOM 1319 C CA . PHE A 1 172 ? -7.466 -8.122 -10.172 1.00 78.00 172 PHE A CA 1
ATOM 1320 C C . PHE A 1 172 ? -8.966 -7.851 -10.313 1.00 78.00 172 PHE A C 1
ATOM 1322 O O . PHE A 1 172 ? -9.735 -8.183 -9.410 1.00 78.00 172 PHE A O 1
ATOM 1329 N N . ALA A 1 173 ? -9.403 -7.307 -11.448 1.00 70.12 173 ALA A N 1
ATOM 1330 C CA . ALA A 1 173 ? -10.802 -7.007 -11.728 1.00 70.12 173 ALA A CA 1
ATOM 1331 C C . ALA A 1 173 ? -11.667 -8.275 -11.745 1.00 70.12 173 ALA A C 1
ATOM 1333 O O . ALA A 1 173 ? -12.795 -8.256 -11.255 1.00 70.12 173 ALA A O 1
ATOM 1334 N N . THR A 1 174 ? -11.125 -9.410 -12.207 1.00 68.62 174 THR A N 1
ATOM 1335 C CA . THR A 1 174 ? -11.794 -10.723 -12.101 1.00 68.62 174 THR A CA 1
ATOM 1336 C C . THR A 1 174 ? -12.051 -11.158 -10.657 1.00 68.62 174 THR A C 1
ATOM 1338 O O . THR A 1 174 ? -12.868 -12.043 -10.423 1.00 68.62 174 THR A O 1
ATOM 1341 N N . SER A 1 175 ? -11.379 -10.532 -9.689 1.00 64.69 175 SER A N 1
ATOM 1342 C CA . SER A 1 175 ? -11.527 -10.793 -8.255 1.00 64.69 175 SER A CA 1
ATOM 1343 C C . SER A 1 175 ? -12.465 -9.798 -7.556 1.00 64.69 175 SER A C 1
ATOM 1345 O O . SER A 1 175 ? -12.634 -9.876 -6.343 1.00 64.69 175 SER A O 1
ATOM 1347 N N . GLY A 1 176 ? -13.071 -8.859 -8.296 1.00 60.22 176 GLY A N 1
ATOM 1348 C CA . GLY A 1 176 ? -13.974 -7.838 -7.752 1.00 60.22 176 GLY A CA 1
ATOM 1349 C C . GLY A 1 176 ? -13.275 -6.645 -7.092 1.00 60.22 176 GLY A C 1
ATOM 1350 O O . GLY A 1 176 ? -13.956 -5.794 -6.525 1.00 60.22 176 GLY A O 1
ATOM 1351 N N . LEU A 1 177 ? -11.942 -6.556 -7.175 1.00 67.00 177 LEU A N 1
ATOM 1352 C CA . LEU A 1 177 ? -11.188 -5.420 -6.645 1.00 67.00 177 LEU A CA 1
ATOM 1353 C C . LEU A 1 177 ? -11.133 -4.286 -7.664 1.00 67.00 177 LEU A C 1
ATOM 1355 O O . LEU A 1 177 ? -10.726 -4.482 -8.808 1.00 67.00 177 LEU A O 1
ATOM 1359 N N . GLY A 1 178 ? -11.510 -3.084 -7.232 1.00 61.28 178 GLY A N 1
ATOM 1360 C CA . GLY A 1 178 ? -11.289 -1.873 -8.015 1.00 61.28 178 GLY A CA 1
ATOM 1361 C C . GLY A 1 178 ? -9.828 -1.445 -7.923 1.00 61.28 178 GLY A C 1
ATOM 1362 O O . GLY A 1 178 ? -9.376 -1.150 -6.823 1.00 61.28 178 GLY A O 1
ATOM 1363 N N . ILE A 1 179 ? -9.123 -1.386 -9.057 1.00 65.75 179 ILE A N 1
ATOM 1364 C CA . ILE A 1 179 ? -7.751 -0.870 -9.179 1.00 65.75 179 ILE A CA 1
ATOM 1365 C C . ILE A 1 179 ? -7.768 0.465 -9.931 1.00 65.75 179 ILE A C 1
ATOM 1367 O O . ILE A 1 179 ? -8.499 0.630 -10.904 1.00 65.75 179 ILE A O 1
ATOM 1371 N N . GLN A 1 180 ? -6.926 1.420 -9.527 1.00 60.12 180 GLN A N 1
ATOM 1372 C CA . GLN A 1 180 ? -6.866 2.739 -10.159 1.00 60.12 180 GLN A CA 1
ATOM 1373 C C . GLN A 1 180 ? -5.428 3.227 -10.320 1.00 60.12 180 GLN A C 1
ATOM 1375 O O . GLN A 1 180 ? -4.807 3.580 -9.326 1.00 60.12 180 GLN A O 1
ATOM 1380 N N . GLN A 1 181 ? -4.949 3.388 -11.559 1.00 62.78 181 GLN A N 1
ATOM 1381 C CA . GLN A 1 181 ? -3.692 4.098 -11.811 1.00 62.78 181 GLN A CA 1
ATOM 1382 C C . GLN A 1 181 ? -3.872 5.571 -11.439 1.00 62.78 181 GLN A C 1
ATOM 1384 O O . GLN A 1 181 ? -4.749 6.254 -11.986 1.00 62.78 181 GLN A O 1
ATOM 1389 N N . LEU A 1 182 ? -3.043 6.079 -10.530 1.00 57.81 182 LEU A N 1
ATOM 1390 C CA . LEU A 1 182 ? -2.856 7.519 -10.383 1.00 57.81 182 LEU A CA 1
ATOM 1391 C C . LEU A 1 182 ? -1.643 7.909 -11.215 1.00 57.81 182 LEU A C 1
ATOM 1393 O O . LEU A 1 182 ? -0.513 7.602 -10.858 1.00 57.81 182 LEU A O 1
ATOM 1397 N N . VAL A 1 183 ? -1.900 8.570 -12.340 1.00 52.06 183 VAL A N 1
ATOM 1398 C CA . VAL A 1 183 ? -0.850 9.161 -13.165 1.00 52.06 183 VAL A CA 1
ATOM 1399 C C . VAL A 1 183 ? -0.484 10.501 -12.540 1.00 52.06 183 VAL A C 1
ATOM 1401 O O . VAL A 1 183 ? -1.313 11.417 -12.529 1.00 52.06 183 VAL A O 1
ATOM 1404 N N . ARG A 1 184 ? 0.731 10.613 -11.997 1.00 49.50 184 ARG A N 1
ATOM 1405 C CA . ARG A 1 184 ? 1.308 11.913 -11.652 1.00 49.50 184 ARG A CA 1
ATOM 1406 C C . ARG A 1 184 ? 2.091 12.465 -12.857 1.00 49.50 184 ARG A C 1
ATOM 1408 O O . ARG A 1 184 ? 2.881 11.711 -13.442 1.00 49.50 184 ARG A O 1
ATOM 1415 N N . PRO A 1 185 ? 1.814 13.713 -13.284 1.00 44.81 185 PRO A N 1
ATOM 1416 C CA . PRO A 1 185 ? 2.702 14.430 -14.189 1.00 44.81 185 PRO A CA 1
ATOM 1417 C C . PRO A 1 185 ? 4.052 14.661 -13.511 1.00 44.81 185 PRO A C 1
ATOM 1419 O O . PRO A 1 185 ? 4.062 14.889 -12.281 1.00 44.81 185 PRO A O 1
#

Foldseek 3Di:
DVVLVQCVPFQAEEEEQAALVCLVPVVVCCFVVVVSHAHYEYEHQDPPRLVSNVVSLVVVCVVCVVVVGDGHHYHYYNDHLQCLLVDPSLAPGQEYEYEANLQLDDPVSNVCNCVSDVPRRNHLEYEHEHEALVCLVVCCVPPNAADPVSDRDPSGPDGDHPVRVVVVVVSCVVSNYDYDYDHDD

pLDDT: mean 79.0, std 13.8, range [37.19, 95.0]

Radius of gyration: 16.74 Å; Cα contacts (8 Å, |Δi|>4): 304; chains: 1; bounding box: 36×36×44 Å

Solvent-accessible surface area (backbone atoms only — not comparable to full-atom values): 10225 Å² total; per-residue (Å²): 117,73,72,59,64,74,45,65,86,33,35,28,38,30,33,46,57,48,57,36,63,34,61,73,73,68,60,53,38,55,47,74,77,32,72,70,29,49,36,38,36,34,23,22,75,48,63,70,41,50,55,53,31,50,55,48,49,56,54,49,41,54,55,38,46,73,70,76,41,77,61,44,50,74,46,78,42,81,33,47,74,74,50,41,73,75,43,76,83,55,47,82,21,38,26,38,37,28,64,68,32,69,34,57,41,54,70,72,47,53,70,37,45,60,54,37,44,68,70,59,37,53,35,70,29,40,42,44,24,42,62,42,44,74,49,46,65,60,46,33,76,75,68,65,59,55,46,98,86,68,40,77,53,93,73,50,71,53,66,43,36,68,67,58,49,48,54,55,39,54,71,41,45,81,72,68,30,61,65,51,80,49,73,68,133

Mean predicted aligned error: 7.21 Å

Nearest PDB structures (foldseek):
  4er5-assembly1_A  TM=7.799E-01  e=3.546E-03  Homo sapiens
  7xcr-assembly1_K  TM=7.778E-01  e=1.385E-02  Homo sapiens
  6ten-assembly1_A  TM=7.065E-01  e=5.584E-03  Homo sapiens
  6ten-assembly2_B  TM=7.039E-01  e=8.243E-03  Homo sapiens
  6in3-assembly1_A  TM=6.918E-01  e=1.577E-02  Homo sapiens

Organism: NCBI:txid36881

InterPro domains:
  IPR026610 3'-RNA ribose 2'-O-methyltransferase, Hen1 [PTHR21404] (37-166)
  IPR029063 S-adenosyl-L-methionine-dependent methyltransferase superfamily [G3DSA:3.40.50.150] (7-175)
  IPR029063 S-adenosyl-L-methionine-dependent methyltransferase superfamily [SSF53335] (34-166)